Protein AF-A0A367YPI4-F1 (afdb_monomer)

Radius of gyration: 36.43 Å; Cα contacts (8 Å, |Δi|>4): 17; chains: 1; bounding box: 70×70×99 Å

InterPro domains:
  IPR013268 U3 small nucleolar RNA-associated protein 16 [PF08297] (112-202)

Organism: NCBI:txid5486

Solvent-accessible surface area (backbone atoms only — not comparable to full-atom values): 13959 Å² total; per-residue (Å²): 138,87,84,82,80,85,87,77,83,86,82,84,83,82,87,71,94,77,86,78,76,88,83,91,81,82,85,82,89,83,87,82,87,82,90,84,90,85,88,87,83,89,82,90,75,77,79,72,96,47,69,71,62,52,52,52,52,52,51,53,52,52,51,51,51,53,51,52,54,52,51,51,53,50,50,52,52,52,51,54,49,52,53,51,52,51,53,53,49,51,54,50,51,52,52,50,50,52,53,52,50,56,68,72,44,75,80,76,68,70,90,64,75,68,85,55,54,67,54,53,57,52,40,60,74,73,63,63,98,62,80,72,76,75,69,92,66,81,78,73,82,70,71,49,65,70,48,48,55,55,53,50,51,49,52,49,52,52,51,53,58,74,66,51,58,62,48,76,62,83,95,45,76,50,64,65,86,74,84,74,57,88,92,55,82,81,81,80,60,64,69,60,54,48,49,53,47,48,63,79,66,28,84,89,56,84,75,128

Structure (mmCIF, N/CA/C/O backbone):
data_AF-A0A367YPI4-F1
#
_entry.id   AF-A0A367YPI4-F1
#
loop_
_atom_site.group_PDB
_atom_site.id
_atom_site.type_symbol
_atom_site.label_atom_id
_atom_site.label_alt_id
_atom_site.label_comp_id
_atom_site.label_asym_id
_atom_site.label_entity_id
_atom_site.label_seq_id
_atom_site.pdbx_PDB_ins_code
_atom_site.Cartn_x
_atom_site.Cartn_y
_atom_site.Cartn_z
_atom_site.occupancy
_atom_site.B_iso_or_equiv
_atom_site.auth_seq_id
_atom_site.auth_comp_id
_atom_site.auth_asym_id
_atom_site.auth_atom_id
_atom_site.pdbx_PDB_model_num
ATOM 1 N N . MET A 1 1 ? -16.696 -20.434 25.396 1.00 40.47 1 MET A N 1
ATOM 2 C CA . MET A 1 1 ? -15.381 -21.078 25.610 1.00 40.47 1 MET A CA 1
ATOM 3 C C . MET A 1 1 ? -14.306 -20.122 25.122 1.00 40.47 1 MET A C 1
ATOM 5 O O . MET A 1 1 ? -14.366 -19.703 23.974 1.00 40.47 1 MET A O 1
ATOM 9 N N . VAL A 1 2 ? -13.410 -19.696 26.009 1.00 40.94 2 VAL A N 1
ATOM 10 C CA . VAL A 1 2 ? -12.353 -18.711 25.729 1.00 40.94 2 VAL A CA 1
ATOM 11 C C . VAL A 1 2 ? -11.074 -19.478 25.395 1.00 40.94 2 VAL A C 1
ATOM 13 O O . VAL A 1 2 ? -10.605 -20.252 26.222 1.00 40.94 2 VAL A O 1
ATOM 16 N N . VAL A 1 3 ? -10.528 -19.293 24.192 1.00 50.41 3 VAL A N 1
ATOM 17 C CA . VAL A 1 3 ? -9.253 -19.899 23.773 1.00 50.41 3 VAL A CA 1
ATOM 18 C C . VAL A 1 3 ? -8.152 -18.859 23.961 1.00 50.41 3 VAL A C 1
ATOM 20 O O . VAL A 1 3 ? -8.122 -17.843 23.266 1.00 50.41 3 VAL A O 1
ATOM 23 N N . THR A 1 4 ? -7.269 -19.083 24.930 1.00 54.59 4 THR A N 1
ATOM 24 C CA . THR A 1 4 ? -6.097 -18.240 25.173 1.00 54.59 4 THR A CA 1
ATOM 25 C C . THR A 1 4 ? -4.938 -18.638 24.256 1.00 54.59 4 THR A C 1
ATOM 27 O O . THR A 1 4 ? -4.735 -19.793 23.894 1.00 54.59 4 THR A O 1
ATOM 30 N N . ARG A 1 5 ? -4.207 -17.611 23.826 1.00 55.91 5 ARG A N 1
ATOM 31 C CA . ARG A 1 5 ? -3.147 -17.607 22.816 1.00 55.91 5 ARG A CA 1
ATOM 32 C C . ARG A 1 5 ? -1.854 -18.194 23.397 1.00 55.91 5 ARG A C 1
ATOM 34 O O . ARG A 1 5 ? -1.383 -17.722 24.427 1.00 55.91 5 ARG A O 1
ATOM 41 N N . SER A 1 6 ? -1.272 -19.185 22.724 1.00 59.97 6 SER A N 1
ATOM 42 C CA . SER A 1 6 ? 0.020 -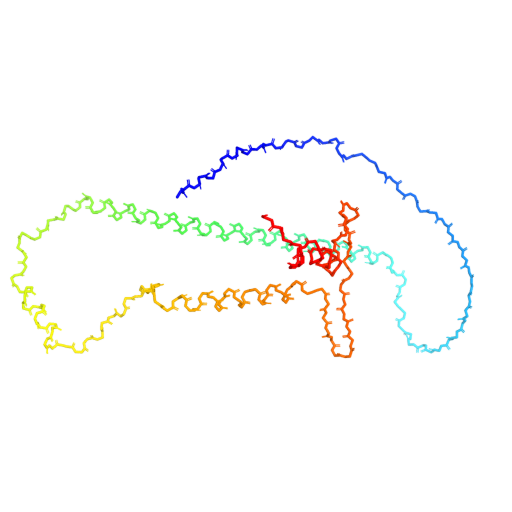19.791 23.071 1.00 59.97 6 SER A CA 1
ATOM 43 C C . SER A 1 6 ? 1.145 -18.748 23.085 1.00 59.97 6 SER A C 1
ATOM 45 O O . SER A 1 6 ? 1.363 -18.057 22.087 1.00 59.97 6 SER A O 1
ATOM 47 N N . GLN A 1 7 ? 1.869 -18.649 24.200 1.00 53.03 7 GLN A N 1
ATOM 48 C CA . GLN A 1 7 ? 3.091 -17.854 24.305 1.00 53.03 7 GLN A CA 1
ATOM 49 C C . GLN A 1 7 ? 4.274 -18.638 23.724 1.00 53.03 7 GLN A C 1
ATOM 51 O O . GLN A 1 7 ? 4.718 -19.619 24.313 1.00 53.03 7 GLN A O 1
ATOM 56 N N . SER A 1 8 ? 4.798 -18.206 22.578 1.00 65.00 8 SER A N 1
ATOM 57 C CA . SER A 1 8 ? 6.090 -18.669 22.061 1.00 65.00 8 SER A CA 1
ATOM 58 C C . SER A 1 8 ? 7.175 -17.653 22.426 1.00 65.00 8 SER A C 1
ATOM 60 O O . SER A 1 8 ? 7.086 -16.491 22.027 1.00 65.00 8 SER A O 1
ATOM 62 N N . GLN A 1 9 ? 8.187 -18.083 23.180 1.00 66.44 9 GLN A N 1
ATOM 63 C CA . GLN A 1 9 ? 9.367 -17.277 23.518 1.00 66.44 9 GLN A CA 1
ATOM 64 C C . GLN A 1 9 ? 10.194 -16.955 22.252 1.00 66.44 9 GLN A C 1
ATOM 66 O O . GLN A 1 9 ? 10.272 -17.793 21.348 1.00 66.44 9 GLN A O 1
ATOM 71 N N . PRO A 1 10 ? 10.826 -15.771 22.153 1.00 64.19 10 PRO A N 1
ATOM 72 C CA . PRO A 1 10 ? 11.635 -15.400 20.993 1.00 64.19 10 PRO A CA 1
ATOM 73 C C . PRO A 1 10 ? 13.006 -16.101 20.993 1.00 64.19 10 PRO A C 1
ATOM 75 O O . PRO A 1 10 ? 13.789 -15.967 21.932 1.00 64.19 10 PRO A O 1
ATOM 78 N N . ILE A 1 11 ? 13.328 -16.800 19.900 1.00 70.56 11 ILE A N 1
ATOM 79 C CA . ILE A 1 11 ? 14.647 -17.411 19.666 1.00 70.56 11 ILE A CA 1
ATOM 80 C C . ILE A 1 11 ? 15.589 -16.353 19.075 1.00 70.56 11 ILE A C 1
ATOM 82 O O . ILE A 1 11 ? 15.302 -15.768 18.029 1.00 70.56 11 ILE A O 1
ATOM 86 N N . ARG A 1 12 ? 16.731 -16.108 19.728 1.00 67.38 12 ARG A N 1
ATOM 87 C CA . ARG A 1 12 ? 17.785 -15.216 19.216 1.00 67.38 12 ARG A CA 1
ATOM 88 C C . ARG A 1 12 ? 18.662 -15.995 18.236 1.00 67.38 12 ARG A C 1
ATOM 90 O O . ARG A 1 12 ? 19.410 -16.872 18.654 1.00 67.38 12 ARG A O 1
ATOM 97 N N . LYS A 1 13 ? 18.580 -15.675 16.943 1.00 72.06 13 LYS A N 1
ATOM 98 C CA . LYS A 1 13 ? 19.533 -16.172 15.939 1.00 72.06 13 LYS A CA 1
ATOM 99 C C . LYS A 1 13 ? 20.856 -15.414 16.076 1.00 72.06 13 LYS A C 1
ATOM 101 O O . LYS A 1 13 ? 20.841 -14.186 16.136 1.00 72.06 13 LYS A O 1
ATOM 106 N N . LYS A 1 14 ? 21.977 -16.135 16.135 1.00 70.31 14 LYS A N 1
ATOM 107 C CA . LYS A 1 14 ? 23.322 -15.575 15.957 1.00 70.31 14 LYS A CA 1
ATOM 108 C C . LYS A 1 14 ? 23.751 -15.876 14.522 1.00 70.31 14 LYS A C 1
ATOM 110 O O . LYS A 1 14 ? 23.640 -17.023 14.107 1.00 70.31 14 LYS A O 1
ATOM 115 N N . PHE A 1 15 ? 24.152 -14.848 13.782 1.00 57.34 15 PHE A N 1
ATOM 116 C CA . PHE A 1 15 ? 24.795 -14.999 12.479 1.00 57.34 15 PHE A CA 1
ATOM 117 C C . PHE A 1 15 ? 26.287 -15.240 12.718 1.00 57.34 15 PHE A C 1
ATOM 119 O O . PHE A 1 15 ? 26.898 -14.510 13.499 1.00 57.34 15 PHE A O 1
ATOM 126 N N . THR A 1 16 ? 26.831 -16.284 12.104 1.00 60.69 16 THR A N 1
ATOM 127 C CA . THR A 1 16 ? 28.271 -16.539 12.003 1.00 60.69 16 THR A CA 1
ATOM 128 C C . THR A 1 16 ? 28.730 -16.130 10.609 1.00 60.69 16 THR A C 1
ATOM 130 O O . THR A 1 16 ? 28.001 -16.329 9.643 1.00 60.69 16 THR A O 1
ATOM 133 N N . ASP A 1 17 ? 29.914 -15.533 10.537 1.00 53.00 17 ASP A N 1
ATOM 134 C CA . ASP A 1 17 ? 30.504 -14.833 9.382 1.00 53.00 17 ASP A CA 1
ATOM 135 C C . ASP A 1 17 ? 31.033 -15.777 8.278 1.00 53.00 17 ASP A C 1
ATOM 137 O O . ASP A 1 17 ? 31.927 -15.425 7.523 1.00 53.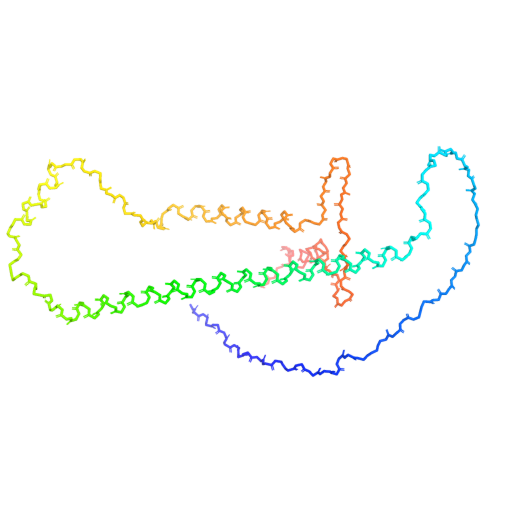00 17 ASP A O 1
ATOM 141 N N . ASP A 1 18 ? 30.502 -17.001 8.212 1.00 49.25 18 ASP A N 1
ATOM 142 C CA . ASP A 1 18 ? 31.004 -18.102 7.370 1.00 49.25 18 ASP A CA 1
ATOM 143 C C . ASP A 1 18 ? 30.152 -18.310 6.097 1.00 49.25 18 ASP A C 1
ATOM 145 O O . ASP A 1 18 ? 30.398 -19.208 5.302 1.00 49.25 18 ASP A O 1
ATOM 149 N N . ASP A 1 19 ? 29.134 -17.464 5.886 1.00 48.75 19 ASP A N 1
ATOM 150 C CA . ASP A 1 19 ? 28.236 -17.499 4.715 1.00 48.75 19 ASP A CA 1
ATOM 151 C C . ASP A 1 19 ? 28.755 -16.640 3.533 1.00 48.75 19 ASP A C 1
ATOM 153 O O . ASP A 1 19 ? 28.011 -16.363 2.588 1.00 48.75 19 ASP A O 1
ATOM 157 N N . PHE A 1 20 ? 30.011 -16.179 3.580 1.00 53.53 20 PHE A N 1
ATOM 158 C CA . PHE A 1 20 ? 30.619 -15.278 2.589 1.00 53.53 20 PHE A CA 1
ATOM 159 C C . PHE A 1 20 ? 31.864 -15.898 1.927 1.00 53.53 20 PHE A C 1
ATOM 161 O O . PHE A 1 20 ? 32.958 -15.354 2.033 1.00 53.53 20 PHE A O 1
ATOM 168 N N . ILE A 1 21 ? 31.718 -17.032 1.229 1.00 40.62 21 ILE A N 1
ATOM 169 C CA . ILE A 1 21 ? 32.778 -17.560 0.349 1.00 40.62 21 ILE A CA 1
ATOM 170 C C . ILE A 1 21 ? 32.204 -18.004 -1.009 1.00 40.62 21 ILE A C 1
ATOM 172 O O . ILE A 1 21 ? 31.323 -18.858 -1.0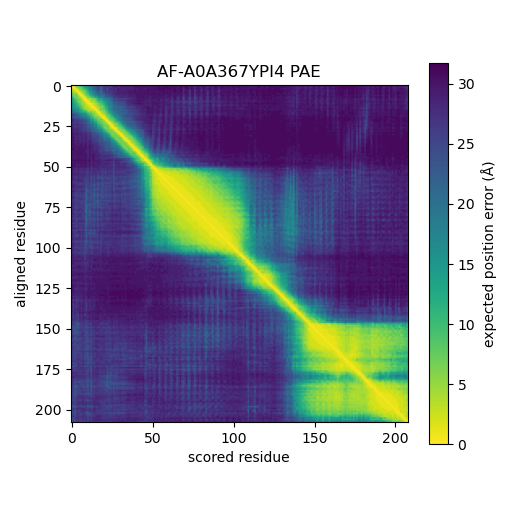66 1.00 40.62 21 ILE A O 1
ATOM 176 N N . ASP A 1 22 ? 32.757 -17.361 -2.045 1.00 43.88 22 ASP A N 1
ATOM 177 C CA . ASP A 1 22 ? 32.903 -17.675 -3.476 1.00 43.88 22 ASP A CA 1
ATOM 178 C C . ASP A 1 22 ? 31.718 -18.091 -4.360 1.00 43.88 22 ASP A C 1
ATOM 180 O O . ASP A 1 22 ? 31.088 -19.125 -4.174 1.00 43.88 22 ASP A O 1
ATOM 184 N N . GLU A 1 23 ? 31.553 -17.344 -5.461 1.00 42.19 23 GLU A N 1
ATOM 185 C CA . GLU A 1 23 ? 31.815 -17.912 -6.795 1.00 42.19 23 GLU A CA 1
ATOM 186 C C . GLU A 1 23 ? 32.006 -16.789 -7.834 1.00 42.19 23 GLU A C 1
ATOM 188 O O . GLU A 1 23 ? 31.080 -16.068 -8.216 1.00 42.19 23 GLU A O 1
ATOM 193 N N . GLU A 1 24 ? 33.258 -16.633 -8.257 1.00 45.16 24 GLU A N 1
ATOM 194 C CA . GLU A 1 24 ? 33.739 -15.826 -9.374 1.00 45.16 24 GLU A CA 1
ATOM 195 C C . GLU A 1 24 ? 33.200 -16.398 -10.701 1.00 45.16 24 GLU A C 1
ATOM 197 O O . GLU A 1 24 ? 33.455 -17.551 -11.047 1.00 45.16 24 GLU A O 1
ATOM 202 N N . ILE A 1 25 ? 32.417 -15.611 -11.446 1.00 39.78 25 ILE A N 1
ATOM 203 C CA . ILE A 1 25 ? 31.847 -16.008 -12.745 1.00 39.78 25 ILE A CA 1
ATOM 204 C C . ILE A 1 25 ? 32.625 -15.306 -13.861 1.00 39.78 25 ILE A C 1
ATOM 206 O O . ILE A 1 25 ? 32.503 -14.098 -14.057 1.00 39.78 25 ILE A O 1
ATOM 210 N N . VAL A 1 26 ? 33.402 -16.095 -14.604 1.00 38.59 26 VAL A N 1
ATOM 211 C CA . VAL A 1 26 ? 34.096 -15.713 -15.844 1.00 38.59 26 VAL A CA 1
ATOM 212 C C . VAL A 1 26 ? 33.084 -15.618 -17.002 1.00 38.59 26 VAL A C 1
ATOM 214 O O . VAL A 1 26 ? 32.338 -16.580 -17.211 1.00 38.59 26 VAL A O 1
ATOM 217 N N . PRO A 1 27 ? 33.040 -14.529 -17.796 1.00 38.41 27 PRO A N 1
ATOM 218 C CA . PRO A 1 27 ? 32.270 -14.493 -19.038 1.00 38.41 27 PRO A CA 1
ATOM 219 C C . PRO A 1 27 ? 33.071 -15.081 -20.209 1.00 38.41 27 PRO A C 1
ATOM 221 O O . PRO A 1 27 ? 34.233 -14.744 -20.420 1.00 38.41 27 PRO A O 1
ATOM 224 N N . ARG A 1 28 ? 32.409 -15.958 -20.967 1.00 39.69 28 ARG A N 1
ATOM 225 C CA . ARG A 1 28 ? 32.866 -16.607 -22.202 1.00 39.69 28 ARG A CA 1
ATOM 226 C C . ARG A 1 28 ? 32.577 -15.701 -23.405 1.00 39.69 28 ARG A C 1
ATOM 228 O O . ARG A 1 28 ? 31.460 -15.205 -23.524 1.00 39.69 28 ARG A O 1
ATOM 235 N N . GLU A 1 29 ? 33.575 -15.517 -24.262 1.00 46.50 29 GLU A N 1
ATOM 236 C CA . GLU A 1 29 ? 33.504 -14.803 -25.543 1.00 46.50 29 GLU A CA 1
ATOM 237 C C . GLU A 1 29 ? 32.709 -15.607 -26.585 1.00 46.50 29 GLU A C 1
ATOM 239 O O . GLU A 1 29 ? 32.981 -16.792 -26.778 1.00 46.50 29 GLU A O 1
ATOM 244 N N . GLU A 1 30 ? 31.775 -14.955 -27.280 1.00 41.31 30 GLU A N 1
ATOM 245 C CA . GLU A 1 30 ? 31.313 -15.345 -28.617 1.00 41.31 30 GLU A CA 1
ATOM 246 C C . GLU A 1 30 ? 31.223 -14.068 -29.465 1.00 41.31 30 GLU A C 1
ATOM 248 O O . GLU A 1 30 ? 30.522 -13.117 -29.116 1.00 41.31 30 GLU A O 1
ATOM 253 N N . ALA A 1 31 ? 32.012 -14.056 -30.537 1.00 40.69 31 ALA A N 1
ATOM 254 C CA . ALA A 1 31 ? 32.011 -13.078 -31.610 1.00 40.69 31 ALA A CA 1
ATOM 255 C C . ALA A 1 31 ? 31.199 -13.641 -32.781 1.00 40.69 31 ALA A C 1
ATOM 257 O O . ALA A 1 31 ? 31.342 -14.823 -33.079 1.00 40.69 31 ALA A O 1
ATOM 258 N N . GLU A 1 32 ? 30.412 -12.795 -33.444 1.00 41.16 32 GLU A N 1
ATOM 259 C CA . GLU A 1 32 ? 30.056 -12.921 -34.862 1.00 41.16 32 GLU A CA 1
ATOM 260 C C . GLU A 1 32 ? 29.656 -11.526 -35.389 1.00 41.16 32 GLU A C 1
ATOM 262 O O . GLU A 1 32 ? 28.717 -10.892 -34.901 1.00 41.16 32 GLU A O 1
ATOM 267 N N . GLU A 1 33 ? 30.473 -11.050 -36.330 1.00 38.97 33 GLU A N 1
ATOM 268 C CA . GLU A 1 33 ? 30.278 -9.961 -37.302 1.00 38.97 33 GLU A CA 1
ATOM 269 C C . GLU A 1 33 ? 29.109 -10.349 -38.259 1.00 38.97 33 GLU A C 1
ATOM 271 O O . GLU A 1 33 ? 28.719 -11.512 -38.296 1.00 38.97 33 GLU A O 1
ATOM 276 N N . GLU A 1 34 ? 28.431 -9.518 -39.058 1.00 39.41 34 GLU A N 1
ATOM 277 C CA . GLU A 1 34 ? 28.812 -8.302 -39.777 1.00 39.41 34 GLU A CA 1
ATOM 278 C C . GLU A 1 34 ? 27.535 -7.638 -40.383 1.00 39.41 34 GLU A C 1
ATOM 280 O O . GLU A 1 34 ? 26.550 -8.317 -40.676 1.00 39.41 34 GLU A O 1
ATOM 285 N N . GLU A 1 35 ? 27.604 -6.313 -40.561 1.00 35.88 35 GLU A N 1
ATOM 286 C CA . GLU A 1 35 ? 27.120 -5.492 -41.696 1.00 35.88 35 GLU A CA 1
ATOM 287 C C . GLU A 1 35 ? 25.631 -5.349 -42.110 1.00 35.88 35 GLU A C 1
ATOM 289 O O . GLU A 1 35 ? 24.979 -6.263 -42.608 1.00 35.88 35 GLU A O 1
ATOM 294 N N . SER A 1 36 ? 25.147 -4.095 -42.066 1.00 33.31 36 SER A N 1
ATOM 295 C CA . SER A 1 36 ? 24.709 -3.363 -43.272 1.00 33.31 36 SER A CA 1
ATOM 296 C C . SER A 1 36 ? 24.633 -1.859 -42.966 1.00 33.31 36 SER A C 1
ATOM 298 O O . SER A 1 36 ? 23.915 -1.433 -42.059 1.00 33.31 36 SER A O 1
ATOM 300 N N . GLU A 1 37 ? 25.408 -1.088 -43.722 1.00 39.25 37 GLU A N 1
ATOM 301 C CA . GLU A 1 37 ? 25.484 0.376 -43.756 1.00 39.25 37 GLU A CA 1
ATOM 302 C C . GLU A 1 37 ? 24.198 1.012 -44.312 1.00 39.25 37 GLU A C 1
ATOM 304 O O . GLU A 1 37 ? 23.530 0.410 -45.149 1.00 39.25 37 GLU A O 1
ATOM 309 N N . GLU A 1 38 ? 23.893 2.241 -43.879 1.00 38.66 38 GLU A N 1
ATOM 310 C CA . GLU A 1 38 ? 23.486 3.355 -44.754 1.00 38.66 38 GLU A CA 1
ATOM 311 C C . GLU A 1 38 ? 23.553 4.672 -43.949 1.00 38.66 38 GLU A C 1
ATOM 313 O O . GLU A 1 38 ? 22.909 4.840 -42.910 1.00 38.66 38 GLU A O 1
ATOM 318 N N . GLU A 1 39 ? 24.429 5.565 -44.413 1.00 42.66 39 GLU A N 1
ATOM 319 C CA . GLU A 1 39 ? 24.731 6.901 -43.896 1.00 42.66 39 GLU A CA 1
ATOM 320 C C . GLU A 1 39 ? 23.622 7.906 -44.251 1.00 42.66 39 GLU A C 1
ATOM 322 O O . GLU A 1 39 ? 23.124 7.872 -45.370 1.00 42.66 39 GLU A O 1
ATOM 327 N N . GLU A 1 40 ? 23.315 8.867 -43.366 1.00 40.69 40 GLU A N 1
ATOM 328 C CA . GLU A 1 40 ? 22.834 10.199 -43.777 1.00 40.69 40 GLU A CA 1
ATOM 329 C C . GLU A 1 40 ? 23.044 11.259 -42.663 1.00 40.69 40 GLU A C 1
ATOM 331 O O . GLU A 1 40 ? 22.371 11.277 -41.634 1.00 40.69 40 GLU A O 1
ATOM 336 N N . GLU A 1 41 ? 24.024 12.135 -42.924 1.00 40.03 41 GLU A N 1
ATOM 337 C CA . GLU A 1 41 ? 24.012 13.597 -42.713 1.00 40.03 41 GLU A CA 1
ATOM 338 C C . GLU A 1 41 ? 24.131 14.208 -41.288 1.00 40.03 41 GLU A C 1
ATOM 340 O O . GLU A 1 41 ? 23.177 14.676 -40.675 1.00 40.03 41 GLU A O 1
ATOM 345 N N . SER A 1 42 ? 25.385 14.286 -40.821 1.00 45.94 42 SER A N 1
ATOM 346 C CA . SER A 1 42 ? 26.092 15.503 -40.358 1.00 45.94 42 SER A CA 1
ATOM 347 C C . SER A 1 42 ? 25.302 16.624 -39.641 1.00 45.94 42 SER A C 1
ATOM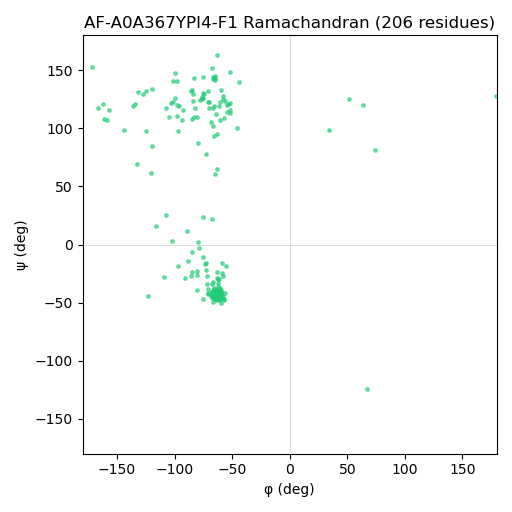 349 O O . SER A 1 42 ? 24.857 17.579 -40.278 1.00 45.94 42 SER A O 1
ATOM 351 N N . ASP A 1 43 ? 25.353 16.623 -38.304 1.00 49.97 43 ASP A N 1
ATOM 352 C CA . ASP A 1 43 ? 25.444 17.848 -37.488 1.00 49.97 43 ASP A CA 1
ATOM 353 C C . ASP A 1 43 ? 26.689 17.708 -36.587 1.00 49.97 43 ASP A C 1
ATOM 355 O O . ASP A 1 43 ? 26.702 16.964 -35.603 1.00 49.97 43 ASP A O 1
ATOM 359 N N . ASP A 1 44 ? 27.785 18.313 -37.047 1.00 60.16 44 ASP A N 1
ATOM 360 C CA . ASP A 1 44 ? 29.140 18.229 -36.499 1.00 60.16 44 ASP A CA 1
ATOM 361 C C . ASP A 1 44 ? 29.292 19.158 -35.284 1.00 60.16 44 ASP A C 1
ATOM 363 O O . ASP A 1 44 ? 29.685 20.318 -35.400 1.00 60.16 44 ASP A O 1
ATOM 367 N N . ASP A 1 45 ? 28.952 18.627 -34.111 1.00 52.97 45 ASP A N 1
ATOM 368 C CA . ASP A 1 45 ? 29.577 19.006 -32.839 1.00 52.97 45 ASP A CA 1
ATOM 369 C C . ASP A 1 45 ? 29.924 17.709 -32.096 1.00 52.97 45 ASP A C 1
ATOM 371 O O . ASP A 1 45 ? 29.264 17.280 -31.143 1.00 52.97 45 ASP A O 1
ATOM 375 N N . ALA A 1 46 ? 30.910 16.992 -32.642 1.00 65.12 46 ALA A N 1
ATOM 376 C CA . ALA A 1 46 ? 31.393 15.745 -32.075 1.00 65.12 46 ALA A CA 1
ATOM 377 C C . ALA A 1 46 ? 31.940 15.995 -30.654 1.00 65.12 46 ALA A C 1
ATOM 379 O O . ALA A 1 46 ? 32.865 16.795 -30.484 1.00 65.12 46 ALA A O 1
ATOM 380 N N . PRO A 1 47 ? 31.425 15.312 -29.612 1.00 60.69 47 PRO A N 1
ATOM 381 C CA . PRO A 1 47 ? 32.025 15.388 -28.292 1.00 60.69 47 PRO A CA 1
ATOM 382 C C . PRO A 1 47 ? 33.454 14.849 -28.376 1.00 60.69 47 PRO A C 1
ATOM 384 O O . PRO A 1 47 ? 33.666 13.688 -28.725 1.00 60.69 47 PRO A O 1
ATOM 387 N N . GLU A 1 48 ? 34.422 15.706 -28.051 1.00 56.09 48 GLU A N 1
ATOM 388 C CA . GLU A 1 48 ? 35.839 15.357 -27.948 1.00 56.09 48 GLU A CA 1
ATOM 389 C C . GLU A 1 48 ? 36.029 14.029 -27.192 1.00 56.09 48 GLU A C 1
ATOM 391 O O . GLU A 1 48 ? 35.354 13.769 -26.188 1.00 56.09 48 GLU A O 1
ATOM 396 N N . GLU A 1 49 ? 36.962 13.201 -27.671 1.00 54.03 49 GLU A N 1
ATOM 397 C CA . GLU A 1 49 ? 37.310 11.867 -27.168 1.00 54.03 49 GLU A CA 1
ATOM 398 C C . GLU A 1 49 ? 37.866 11.852 -25.721 1.00 54.03 49 GLU A C 1
ATOM 400 O O . GLU A 1 49 ? 38.993 11.450 -25.448 1.00 54.03 49 GLU A O 1
ATOM 405 N N . GLU A 1 50 ? 37.040 12.232 -24.747 1.00 56.03 50 GLU A N 1
ATOM 406 C CA . GLU A 1 50 ? 37.265 12.093 -23.299 1.00 56.03 50 GLU A CA 1
ATOM 407 C C . GLU A 1 50 ? 36.223 11.144 -22.651 1.00 56.03 50 GLU A C 1
ATOM 409 O O . GLU A 1 50 ? 36.041 11.096 -21.431 1.00 56.03 50 GLU A O 1
ATOM 414 N N . SER A 1 51 ? 35.519 10.366 -23.483 1.00 61.69 51 SER A N 1
ATOM 415 C CA . SER A 1 51 ? 34.231 9.717 -23.181 1.00 61.69 51 SER A CA 1
ATOM 416 C C . SER A 1 51 ? 34.258 8.695 -22.029 1.00 61.69 51 SER A C 1
ATOM 418 O O . SER A 1 51 ? 33.304 8.601 -21.257 1.00 61.69 51 SER A O 1
ATOM 420 N N . THR A 1 52 ? 35.361 7.967 -21.817 1.00 66.75 52 THR A N 1
ATOM 421 C CA . THR A 1 52 ? 35.434 6.978 -20.718 1.00 66.75 52 THR A CA 1
ATOM 422 C C . THR A 1 52 ? 35.978 7.547 -19.407 1.00 66.75 52 THR A C 1
ATOM 424 O O . THR A 1 52 ? 35.602 7.071 -18.332 1.00 66.75 52 THR A O 1
ATOM 427 N N . SER A 1 53 ? 36.835 8.568 -19.470 1.00 73.19 53 SER A N 1
ATOM 428 C CA . SER A 1 53 ? 37.406 9.230 -18.292 1.00 73.19 53 SER A CA 1
ATOM 429 C C . SER A 1 53 ? 36.375 10.145 -17.633 1.00 73.19 53 SER A C 1
ATOM 431 O O . SER A 1 53 ? 36.118 9.995 -16.438 1.00 73.19 53 SER A O 1
ATOM 433 N N . ARG A 1 54 ? 35.676 10.977 -18.424 1.00 79.88 54 ARG A N 1
ATOM 434 C CA . ARG A 1 54 ? 34.570 11.825 -17.940 1.00 79.88 54 ARG A CA 1
ATOM 435 C C . ARG A 1 54 ? 33.437 11.001 -17.331 1.00 79.88 54 ARG A C 1
ATOM 437 O O . ARG A 1 54 ? 32.954 11.333 -16.258 1.00 79.88 54 ARG A O 1
ATOM 444 N N . ALA A 1 55 ? 33.077 9.861 -17.928 1.00 79.81 55 ALA A N 1
ATOM 445 C CA . ALA A 1 55 ? 32.040 8.985 -17.375 1.00 79.81 55 ALA A CA 1
ATOM 446 C C . ALA A 1 55 ? 32.400 8.414 -15.986 1.00 79.81 55 ALA A C 1
ATOM 448 O O . ALA A 1 55 ? 31.526 8.259 -15.129 1.00 79.81 55 ALA A O 1
ATOM 449 N N . LYS A 1 56 ? 33.683 8.107 -15.741 1.00 83.75 56 LYS A N 1
ATOM 450 C CA . LYS A 1 56 ? 34.166 7.670 -14.419 1.00 83.75 56 LYS A CA 1
ATOM 451 C C . LYS A 1 56 ? 34.152 8.820 -13.416 1.00 83.75 56 LYS A C 1
ATOM 453 O O . LYS A 1 56 ? 33.743 8.616 -12.275 1.00 83.75 56 LYS A O 1
ATOM 458 N N . GLU A 1 57 ? 34.561 10.012 -13.834 1.00 86.62 57 GLU A N 1
ATOM 459 C CA . GLU A 1 57 ? 34.516 11.213 -12.997 1.00 86.62 57 GLU A CA 1
ATOM 460 C C . GLU A 1 57 ? 33.077 11.593 -12.630 1.00 86.62 57 GLU A C 1
ATOM 462 O O . GLU A 1 57 ? 32.784 11.790 -11.452 1.00 86.62 57 GLU A O 1
ATOM 467 N N . ASP A 1 58 ? 32.148 11.561 -13.585 1.00 88.00 58 ASP A N 1
ATOM 468 C CA . ASP A 1 58 ? 30.723 11.803 -13.354 1.00 88.00 58 ASP A CA 1
ATOM 469 C C . ASP A 1 58 ? 30.111 10.771 -12.400 1.00 88.00 58 ASP A C 1
ATOM 471 O O . ASP A 1 58 ? 29.321 11.115 -11.513 1.00 88.00 58 ASP A O 1
ATOM 475 N N . ALA A 1 59 ? 30.494 9.497 -12.531 1.00 86.94 59 ALA A N 1
ATOM 476 C CA . ALA A 1 59 ? 30.061 8.449 -11.612 1.00 86.94 59 ALA A CA 1
ATOM 477 C C . ALA A 1 59 ? 30.561 8.704 -10.179 1.00 86.94 59 ALA A C 1
ATOM 479 O O . ALA A 1 59 ? 29.779 8.583 -9.231 1.00 86.94 59 ALA A O 1
ATOM 480 N N . LEU A 1 60 ? 31.823 9.117 -10.017 1.00 89.75 60 LEU A N 1
ATOM 481 C CA . LEU A 1 60 ? 32.409 9.457 -8.716 1.00 89.75 60 LEU A CA 1
ATOM 482 C C . LEU A 1 60 ? 31.779 10.716 -8.108 1.00 89.75 60 LEU A C 1
ATOM 484 O O . LEU A 1 60 ? 31.481 10.741 -6.912 1.00 89.75 60 LEU A O 1
ATOM 488 N N . VAL A 1 61 ? 31.523 11.747 -8.916 1.00 94.19 61 VAL A N 1
ATOM 489 C CA . VAL A 1 61 ? 30.831 12.969 -8.481 1.00 94.19 61 VAL A CA 1
ATOM 490 C C . VAL A 1 61 ? 29.422 12.634 -8.004 1.00 94.19 61 VAL A C 1
ATOM 492 O O . VAL A 1 61 ? 29.016 13.068 -6.926 1.00 94.19 61 VAL A O 1
ATOM 495 N N . LYS A 1 62 ? 28.690 11.804 -8.751 1.00 93.88 62 LYS A N 1
ATOM 496 C CA . LYS A 1 62 ? 27.338 11.371 -8.387 1.00 93.88 62 LYS A CA 1
ATOM 497 C C . LYS A 1 62 ? 27.317 10.519 -7.120 1.00 93.88 62 LYS A C 1
ATOM 499 O O . LYS A 1 62 ? 26.409 10.656 -6.299 1.00 93.88 62 LYS A O 1
ATOM 504 N N . GLU A 1 63 ? 28.306 9.649 -6.934 1.00 94.62 63 GLU A N 1
ATOM 505 C CA . GLU A 1 63 ? 28.442 8.874 -5.701 1.00 94.62 63 GLU A CA 1
ATOM 506 C C . GLU A 1 63 ? 28.722 9.781 -4.499 1.00 94.62 63 GLU A C 1
ATOM 508 O O . GLU A 1 63 ? 28.071 9.641 -3.460 1.00 94.62 63 GLU A O 1
ATOM 513 N N . LYS A 1 64 ? 29.619 10.757 -4.657 1.00 96.00 64 LYS A N 1
ATOM 514 C CA . LYS A 1 64 ? 29.935 11.735 -3.616 1.00 96.00 64 LYS A CA 1
ATOM 515 C C . LYS A 1 64 ? 28.723 12.593 -3.248 1.00 96.00 64 LYS A C 1
ATOM 517 O O . LYS A 1 64 ? 28.422 12.728 -2.066 1.00 96.00 64 LYS A O 1
ATOM 522 N N . GLN A 1 65 ? 27.977 13.087 -4.237 1.00 95.56 65 GLN A N 1
ATOM 523 C CA . GLN A 1 65 ? 26.728 13.823 -4.013 1.00 95.56 65 GLN A CA 1
ATOM 524 C C . GLN A 1 65 ? 25.715 12.984 -3.226 1.00 95.56 65 GLN A C 1
ATOM 526 O O . GLN A 1 65 ? 25.144 13.459 -2.249 1.00 95.56 65 GLN A O 1
ATOM 531 N N . ARG A 1 66 ? 25.549 11.702 -3.578 1.00 94.12 66 ARG A N 1
ATOM 532 C CA . ARG A 1 66 ? 24.650 10.797 -2.847 1.00 94.12 66 ARG A CA 1
ATOM 533 C C . ARG A 1 66 ? 25.071 10.622 -1.384 1.00 94.12 66 ARG A C 1
ATOM 535 O O . ARG A 1 66 ? 24.214 10.579 -0.504 1.00 94.12 66 ARG A O 1
ATOM 542 N N . GLN A 1 67 ? 26.374 10.501 -1.121 1.00 95.12 67 GLN A N 1
ATOM 543 C CA . GLN A 1 67 ? 26.901 10.384 0.243 1.00 95.12 67 GLN A CA 1
ATOM 544 C C . GLN A 1 67 ? 26.693 11.674 1.051 1.00 95.12 67 GLN A C 1
ATOM 546 O O . GLN A 1 67 ? 26.331 11.607 2.226 1.00 95.12 67 GLN A O 1
ATOM 551 N N . GLU A 1 68 ? 26.883 12.840 0.432 1.00 96.62 68 GLU A N 1
ATOM 552 C CA . GLU A 1 68 ? 26.645 14.143 1.062 1.00 96.62 68 GLU A CA 1
ATOM 553 C C . GLU A 1 68 ? 25.160 14.340 1.405 1.00 96.62 68 GLU A C 1
ATOM 555 O O . GLU A 1 68 ? 24.833 14.688 2.543 1.00 96.62 68 GLU A O 1
ATOM 560 N N . GLU A 1 69 ? 24.251 14.011 0.483 1.00 95.19 69 GLU A N 1
ATOM 561 C CA . GLU A 1 69 ? 22.804 14.054 0.721 1.00 95.19 69 GLU A CA 1
ATOM 562 C C . GLU A 1 69 ? 22.375 13.132 1.874 1.00 95.19 69 GLU A C 1
ATOM 564 O O . GLU A 1 69 ? 21.577 13.519 2.734 1.00 95.19 69 GLU A O 1
ATOM 569 N N . GLU A 1 70 ? 22.914 11.911 1.927 1.00 95.81 70 GLU A N 1
ATOM 570 C CA . GLU A 1 70 ? 22.623 10.964 3.004 1.00 95.81 70 GLU A CA 1
ATOM 571 C C . GLU A 1 70 ? 23.139 11.475 4.359 1.00 95.81 70 GLU A C 1
ATOM 573 O O . GLU A 1 70 ? 22.414 11.426 5.363 1.00 95.81 70 GLU A O 1
ATOM 578 N N . ALA A 1 71 ? 24.354 12.030 4.388 1.00 96.31 71 ALA A N 1
ATOM 579 C CA . ALA A 1 71 ? 24.940 12.619 5.586 1.00 96.31 71 ALA A CA 1
ATOM 580 C C . ALA A 1 71 ? 24.120 13.816 6.094 1.00 96.31 71 ALA A C 1
ATOM 582 O O . ALA A 1 71 ? 23.878 13.939 7.301 1.00 96.31 71 ALA A O 1
ATOM 583 N N . ASP A 1 72 ? 23.639 14.675 5.198 1.00 96.00 72 ASP A N 1
ATOM 584 C CA . ASP A 1 72 ? 22.828 15.834 5.563 1.00 96.00 72 ASP A CA 1
ATOM 585 C C . ASP A 1 72 ? 21.430 15.440 6.047 1.00 96.00 72 ASP A C 1
ATOM 587 O O . ASP A 1 72 ? 20.947 15.980 7.051 1.00 96.00 72 ASP A O 1
ATOM 591 N N . LEU A 1 73 ? 20.801 14.431 5.439 1.00 95.44 73 LEU A N 1
ATOM 592 C CA . LEU A 1 73 ? 19.556 13.857 5.956 1.00 95.44 73 LEU A CA 1
ATOM 593 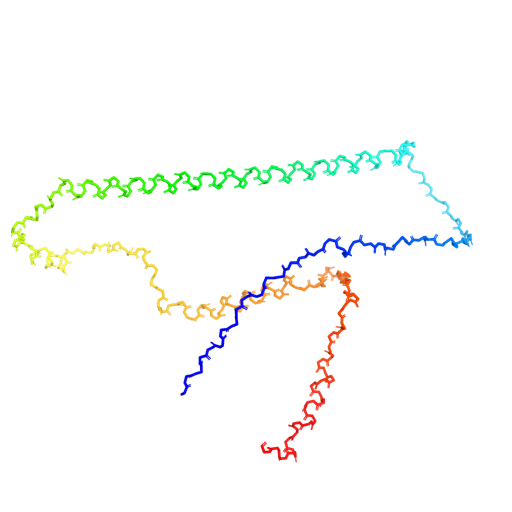C C . LEU A 1 73 ? 19.744 13.259 7.357 1.00 95.44 73 LEU A C 1
ATOM 595 O O . LEU A 1 73 ? 18.888 13.435 8.237 1.00 95.44 73 LEU A O 1
ATOM 599 N N . GLU A 1 74 ? 20.866 12.581 7.606 1.00 96.62 74 GLU A N 1
ATOM 600 C CA . GLU A 1 74 ? 21.174 12.028 8.922 1.00 96.62 74 GLU A CA 1
ATOM 601 C C . GLU A 1 74 ? 21.399 13.136 9.967 1.00 96.62 74 GLU A C 1
ATOM 603 O O . GLU A 1 74 ? 20.877 13.049 11.089 1.00 96.62 74 GLU A O 1
ATOM 608 N N . ARG A 1 75 ? 22.111 14.212 9.600 1.00 96.69 75 ARG A N 1
ATOM 609 C CA . ARG A 1 75 ? 22.309 15.403 10.445 1.00 96.69 75 ARG A CA 1
ATOM 610 C C . ARG A 1 75 ? 20.980 16.058 10.807 1.00 96.69 75 ARG A C 1
ATOM 612 O O . ARG A 1 75 ? 20.706 16.233 11.997 1.00 96.69 75 ARG A O 1
ATOM 619 N N . GLN A 1 76 ? 20.112 16.314 9.827 1.00 96.00 76 GLN A N 1
ATOM 620 C CA . GLN A 1 76 ? 18.780 16.884 10.061 1.00 96.00 76 GLN A CA 1
ATOM 621 C C . GLN A 1 76 ? 17.929 15.989 10.974 1.00 96.00 76 GLN A C 1
ATOM 623 O O . GLN A 1 76 ? 17.221 16.471 11.864 1.00 96.00 76 GLN A O 1
ATOM 628 N N . ARG A 1 77 ? 18.007 14.662 10.811 1.00 95.00 77 ARG A N 1
ATOM 629 C CA . ARG A 1 77 ? 17.304 13.710 11.684 1.00 95.00 77 ARG A CA 1
ATOM 630 C C . ARG A 1 77 ? 17.825 13.763 13.123 1.00 95.00 77 ARG A C 1
ATOM 632 O O . ARG A 1 77 ? 17.019 13.759 14.059 1.00 95.00 77 ARG A O 1
ATOM 639 N N . LYS A 1 78 ? 19.148 13.810 13.312 1.00 96.88 78 LYS A N 1
ATOM 640 C CA . LYS A 1 78 ? 19.790 13.942 14.633 1.00 96.88 78 LYS A CA 1
ATOM 641 C C . LYS A 1 78 ? 19.403 15.261 15.302 1.00 96.88 78 LYS A C 1
ATOM 643 O O . LYS A 1 78 ? 19.062 15.257 16.485 1.00 96.88 78 LYS A O 1
ATOM 648 N N . GLU A 1 79 ? 19.389 16.362 14.559 1.00 96.12 79 GLU A N 1
ATOM 649 C CA . GLU A 1 79 ? 18.995 17.678 15.063 1.00 96.12 79 GLU A CA 1
ATOM 650 C C . GLU A 1 79 ? 17.521 17.717 15.484 1.00 96.12 79 GLU A C 1
ATOM 652 O O . GLU A 1 79 ? 17.217 18.100 16.616 1.00 96.12 79 GLU A O 1
ATOM 657 N N . ARG A 1 80 ? 16.604 17.203 14.649 1.00 96.44 80 ARG A N 1
ATOM 658 C CA . ARG A 1 80 ? 15.179 17.074 15.010 1.00 96.44 80 ARG A CA 1
ATOM 659 C C . ARG A 1 80 ? 14.982 16.264 16.288 1.00 96.44 80 ARG A C 1
ATOM 661 O O . ARG A 1 80 ? 14.172 16.639 17.135 1.00 96.44 80 ARG A O 1
ATOM 668 N N . ARG A 1 81 ? 15.732 15.169 16.454 1.00 95.12 81 ARG A N 1
ATOM 669 C CA . ARG A 1 81 ? 15.690 14.362 17.681 1.00 95.12 81 ARG A CA 1
ATOM 670 C C . ARG A 1 81 ? 16.157 15.167 18.895 1.00 95.12 81 ARG A C 1
ATOM 672 O O . ARG A 1 81 ? 15.454 15.186 19.900 1.00 95.12 81 ARG A O 1
ATOM 679 N N . ARG A 1 82 ? 17.288 15.874 18.792 1.00 97.06 82 ARG A N 1
ATOM 680 C CA . ARG A 1 82 ? 17.806 16.731 19.873 1.00 97.06 82 ARG A CA 1
ATOM 681 C C . ARG A 1 82 ? 16.812 17.831 20.258 1.00 97.06 82 ARG A C 1
ATOM 683 O O . ARG A 1 82 ? 16.591 18.047 21.446 1.00 97.06 82 ARG A O 1
ATOM 690 N N . ALA A 1 83 ? 16.174 18.478 19.281 1.00 96.69 83 ALA A N 1
ATOM 691 C CA . ALA A 1 83 ? 15.167 19.511 19.526 1.00 96.69 83 ALA A CA 1
ATOM 692 C C . ALA A 1 83 ? 13.931 18.960 20.261 1.00 96.69 83 ALA A C 1
ATOM 694 O O . ALA A 1 83 ? 13.438 19.575 21.210 1.00 96.69 83 ALA A O 1
ATOM 695 N N . LEU A 1 84 ? 13.453 17.772 19.870 1.00 95.56 84 LEU A N 1
ATOM 696 C CA . LEU A 1 84 ? 12.353 17.090 20.559 1.00 95.56 84 LEU A CA 1
ATOM 697 C C . LEU A 1 84 ? 12.728 16.696 21.991 1.00 95.56 84 LEU A C 1
ATOM 699 O O . LEU A 1 84 ? 11.942 16.930 22.909 1.00 95.56 84 LEU A O 1
ATOM 703 N N . ASP A 1 85 ? 13.924 16.145 22.194 1.00 96.44 85 ASP A N 1
ATOM 704 C CA . ASP A 1 85 ? 14.409 15.751 23.518 1.00 96.44 85 ASP A CA 1
ATOM 705 C C . ASP A 1 85 ? 14.545 16.970 24.445 1.00 96.44 85 ASP A C 1
ATOM 707 O O . ASP A 1 85 ? 14.128 16.918 25.605 1.00 96.44 85 ASP A O 1
ATOM 711 N N . LEU A 1 86 ? 15.033 18.100 23.925 1.00 96.88 86 LEU A N 1
ATOM 712 C CA . LEU A 1 86 ? 15.143 19.358 24.663 1.00 96.88 86 LEU A CA 1
ATOM 713 C C . LEU A 1 86 ? 13.766 19.911 25.057 1.00 96.88 86 LEU A C 1
ATOM 715 O O . LEU A 1 86 ? 13.554 20.254 26.222 1.00 96.88 86 LEU A O 1
ATOM 719 N N . ARG A 1 87 ? 12.797 19.908 24.134 1.00 96.62 87 ARG A N 1
ATOM 720 C CA . ARG A 1 87 ? 11.406 20.295 24.423 1.00 96.62 87 ARG A CA 1
ATOM 721 C C . ARG A 1 87 ? 10.773 19.388 25.480 1.00 96.62 87 ARG A C 1
ATOM 723 O O . ARG A 1 87 ? 10.114 19.868 26.401 1.00 96.62 87 ARG A O 1
ATOM 730 N N . ASN A 1 88 ? 10.978 18.078 25.372 1.00 96.12 88 ASN A N 1
ATOM 731 C CA . ASN A 1 88 ? 10.458 17.113 26.339 1.00 96.12 88 ASN A CA 1
ATOM 732 C C . ASN A 1 88 ? 11.072 17.327 27.727 1.00 96.12 88 ASN A C 1
ATOM 734 O O . ASN A 1 88 ? 10.354 17.286 28.729 1.00 96.12 88 ASN A O 1
ATOM 738 N N . LYS A 1 89 ? 12.377 17.610 27.794 1.00 97.25 89 LYS A N 1
ATOM 739 C CA . LYS A 1 89 ? 13.073 17.938 29.041 1.00 97.25 89 LYS A CA 1
ATOM 740 C C . LYS A 1 89 ? 12.497 19.202 29.686 1.00 97.25 89 LYS A C 1
ATOM 742 O O . LYS A 1 89 ? 12.148 19.158 30.864 1.00 97.25 89 LYS A O 1
ATOM 747 N N . GLN A 1 90 ? 12.299 20.272 28.913 1.00 96.25 90 GLN A N 1
ATOM 748 C CA . GLN A 1 90 ? 11.672 21.510 29.398 1.00 96.25 90 GLN A CA 1
ATOM 749 C C . GLN A 1 90 ? 10.271 21.252 29.972 1.00 96.25 90 GLN A C 1
ATOM 751 O O . GLN A 1 90 ? 9.985 21.641 31.103 1.00 96.25 90 GLN A O 1
ATOM 756 N N . GLN A 1 91 ? 9.420 20.502 29.263 1.00 93.75 91 GLN A N 1
ATOM 757 C CA . GLN A 1 91 ? 8.082 20.154 29.761 1.00 93.75 91 GLN A CA 1
ATOM 758 C C . GLN A 1 91 ? 8.121 19.342 31.061 1.00 93.75 91 GLN A C 1
ATOM 760 O O . GLN A 1 91 ? 7.271 19.514 31.938 1.00 93.75 91 GLN A O 1
ATOM 765 N N . GLN A 1 92 ? 9.080 18.424 31.198 1.00 94.00 92 GLN A N 1
ATOM 766 C CA . GLN A 1 92 ? 9.245 17.658 32.431 1.00 94.00 92 GLN A CA 1
ATOM 767 C C . GLN A 1 92 ? 9.694 18.547 33.591 1.00 94.00 92 GLN A C 1
ATOM 769 O O . GLN A 1 92 ? 9.173 18.400 34.698 1.00 94.00 92 GLN A O 1
ATOM 774 N N . GLU A 1 93 ? 10.621 19.473 33.356 1.00 94.56 93 GLU A N 1
ATOM 775 C CA . GLU A 1 93 ? 11.070 20.440 34.359 1.00 94.56 93 GLU A CA 1
ATOM 776 C C . GLU A 1 93 ? 9.940 21.379 34.787 1.00 94.56 93 GLU A C 1
ATOM 778 O O . GLU A 1 93 ? 9.737 21.569 35.984 1.00 94.56 93 GLU A O 1
ATOM 783 N N . GLU A 1 94 ? 9.131 21.886 33.856 1.00 91.75 94 GLU A N 1
ATOM 784 C CA . GLU A 1 94 ? 7.940 22.684 34.172 1.00 91.75 94 GLU A CA 1
ATOM 785 C C . GLU A 1 94 ? 6.923 21.898 35.002 1.00 91.75 94 GLU A C 1
ATOM 787 O O . GLU A 1 94 ? 6.421 22.398 36.010 1.00 91.75 94 GLU A O 1
ATOM 792 N N . LYS A 1 95 ? 6.642 20.640 34.635 1.00 91.12 95 LYS A N 1
ATOM 793 C CA . LYS A 1 95 ? 5.760 19.764 35.422 1.00 91.12 95 LYS A CA 1
ATOM 794 C C . LYS A 1 95 ? 6.312 19.528 36.826 1.00 91.12 95 LYS A C 1
ATOM 796 O O . LYS A 1 95 ? 5.544 19.541 37.787 1.00 91.12 95 LYS A O 1
ATOM 801 N N . LYS A 1 96 ? 7.626 19.323 36.967 1.00 91.38 96 LYS A N 1
ATOM 802 C CA . LYS A 1 96 ? 8.284 19.178 38.275 1.00 91.38 96 LYS A CA 1
ATOM 803 C C . LYS A 1 96 ? 8.176 20.468 39.091 1.00 91.38 96 LYS A C 1
ATOM 805 O O . LYS A 1 96 ? 7.751 20.397 40.240 1.00 91.38 96 LYS A O 1
ATOM 810 N N . LYS A 1 97 ? 8.460 21.633 38.498 1.00 88.38 97 LYS A N 1
ATOM 811 C CA . LYS A 1 97 ? 8.326 22.951 39.145 1.00 88.38 97 LYS A CA 1
ATOM 812 C C . LYS A 1 97 ? 6.891 23.211 39.612 1.00 88.38 97 LYS A C 1
ATOM 814 O O . LYS A 1 97 ? 6.695 23.563 40.769 1.00 88.38 97 LYS A O 1
ATOM 819 N N . LYS A 1 98 ? 5.883 22.942 38.771 1.00 85.25 98 LYS A N 1
ATOM 820 C CA . LYS A 1 98 ? 4.460 23.060 39.145 1.00 85.25 98 LYS A CA 1
ATOM 821 C C . LYS A 1 98 ? 4.096 22.154 40.320 1.00 85.25 98 LYS A C 1
ATOM 823 O O . LYS A 1 98 ? 3.474 22.618 41.265 1.00 85.25 98 LYS A O 1
ATOM 828 N N . LYS A 1 99 ? 4.529 20.887 40.306 1.00 81.94 99 LYS A N 1
ATOM 829 C CA . LYS A 1 99 ? 4.300 19.953 41.424 1.00 81.94 99 LYS A CA 1
ATOM 830 C C . LYS A 1 99 ? 4.978 20.403 42.718 1.00 81.94 99 LYS A C 1
ATOM 832 O O . LYS A 1 99 ? 4.410 20.220 43.785 1.00 81.94 99 LYS A O 1
ATOM 837 N N . ILE A 1 100 ? 6.184 20.965 42.637 1.00 81.69 100 ILE A N 1
ATOM 838 C CA . ILE A 1 100 ? 6.895 21.494 43.808 1.00 81.69 100 ILE A CA 1
ATOM 839 C C . ILE A 1 100 ? 6.170 22.729 44.353 1.00 81.69 100 ILE A C 1
ATOM 841 O O . ILE A 1 100 ? 5.967 22.812 45.559 1.00 81.69 100 ILE A O 1
ATOM 845 N N . ASN A 1 101 ? 5.721 23.642 43.489 1.00 72.88 101 ASN A N 1
ATOM 846 C CA . ASN A 1 101 ? 4.964 24.822 43.911 1.00 72.88 101 ASN A CA 1
ATOM 847 C C . ASN A 1 101 ? 3.603 24.454 44.525 1.00 72.88 101 ASN A C 1
ATOM 849 O O . ASN A 1 101 ? 3.269 24.998 45.570 1.00 72.88 101 ASN A O 1
ATOM 853 N N . LEU A 1 102 ? 2.879 23.475 43.967 1.00 68.88 102 LEU A N 1
ATOM 854 C CA . LEU A 1 102 ? 1.639 22.946 44.563 1.00 68.88 102 LEU A CA 1
ATOM 855 C C . LEU A 1 102 ? 1.854 22.276 45.927 1.00 68.88 102 LEU A C 1
ATOM 857 O O . LEU A 1 102 ? 0.937 22.226 46.728 1.00 68.88 102 LEU A O 1
ATOM 861 N N . LYS A 1 103 ? 3.040 21.714 46.187 1.00 67.69 103 LYS A N 1
ATOM 862 C CA . LYS A 1 103 ? 3.366 21.142 47.503 1.00 67.69 103 LYS A CA 1
ATOM 863 C C . LYS A 1 103 ? 3.782 22.199 48.525 1.00 67.69 103 LYS A C 1
ATOM 865 O O . LYS A 1 103 ? 3.677 21.946 49.716 1.00 67.69 103 LYS A O 1
ATOM 870 N N . LYS A 1 104 ? 4.318 23.335 48.065 1.00 67.12 104 LYS A N 1
ATOM 871 C CA . LYS A 1 104 ? 4.772 24.442 48.921 1.00 67.12 104 LYS A CA 1
ATOM 872 C C . LYS A 1 104 ? 3.651 25.410 49.285 1.00 67.12 104 LYS A C 1
ATOM 874 O O . LYS A 1 104 ? 3.743 26.047 50.323 1.00 67.12 104 LYS A O 1
ATOM 879 N N . GLN A 1 105 ? 2.633 25.520 48.440 1.00 59.31 105 GLN A N 1
ATOM 880 C CA . GLN A 1 105 ? 1.393 26.216 48.754 1.00 59.31 105 GLN A CA 1
ATOM 881 C C . GLN A 1 105 ? 0.390 25.151 49.204 1.00 59.31 105 GLN A C 1
ATOM 883 O O . GLN A 1 105 ? -0.167 24.479 48.331 1.00 59.31 105 GLN A O 1
ATOM 888 N N . PRO A 1 106 ? 0.186 24.908 50.515 1.00 58.81 106 PRO A N 1
ATOM 889 C CA . PRO A 1 106 ? -1.006 24.185 50.926 1.00 58.81 106 PRO A CA 1
ATOM 890 C C . PRO A 1 106 ? -2.182 24.958 50.336 1.00 58.81 106 PRO A C 1
ATOM 892 O O . PRO A 1 106 ? -2.320 26.160 50.548 1.00 58.81 106 PRO A O 1
ATOM 895 N N . ILE A 1 107 ? -2.961 24.291 49.491 1.00 60.34 107 ILE A N 1
ATOM 896 C CA . ILE A 1 107 ? -4.227 24.834 49.023 1.00 60.34 107 ILE A CA 1
ATOM 897 C C . ILE A 1 107 ? -5.087 24.889 50.283 1.00 60.34 107 ILE A C 1
ATOM 899 O O . ILE A 1 107 ? -5.661 23.877 50.677 1.00 60.34 107 ILE A O 1
ATOM 903 N N . GLU A 1 108 ? -5.097 26.032 50.963 1.00 61.28 108 GLU A N 1
ATOM 904 C CA . GLU A 1 108 ? -6.160 26.376 51.893 1.00 61.28 108 GLU A CA 1
ATOM 905 C C . GLU A 1 108 ? -7.412 26.457 51.024 1.00 61.28 108 GLU A C 1
ATOM 907 O O . GLU A 1 108 ? -7.635 27.432 50.303 1.00 61.28 108 GLU A O 1
ATOM 912 N N . LEU A 1 109 ? -8.158 25.348 50.966 1.00 62.38 109 LEU A N 1
ATOM 913 C CA . LEU A 1 109 ? -9.491 25.392 50.396 1.00 62.38 109 LEU A CA 1
ATOM 914 C C . LEU A 1 109 ? -10.254 26.434 51.219 1.00 62.38 109 LEU A C 1
ATOM 916 O O . LEU A 1 109 ? -10.237 26.325 52.447 1.00 62.38 109 LEU A O 1
ATOM 920 N N . PRO A 1 110 ? -10.888 27.436 50.591 1.00 65.25 110 PRO A N 1
ATOM 921 C CA . PRO A 1 110 ? -11.790 28.309 51.320 1.00 65.25 110 PRO A CA 1
ATOM 922 C C . PRO A 1 110 ? -12.817 27.422 52.032 1.00 65.25 110 PRO A C 1
ATOM 924 O O . PRO A 1 110 ? -13.489 26.611 51.396 1.00 65.25 110 PRO A O 1
ATOM 927 N N . GLU A 1 111 ? -12.864 27.530 53.362 1.00 64.31 111 GLU A N 1
ATOM 928 C CA . GLU A 1 111 ? -13.705 26.702 54.240 1.00 64.31 111 GLU A CA 1
ATOM 929 C C . GLU A 1 111 ? -15.194 26.836 53.890 1.00 64.31 111 GLU A C 1
ATOM 931 O O . GLU A 1 111 ? -15.981 25.913 54.085 1.00 64.31 111 GLU A O 1
ATOM 936 N N . PHE A 1 112 ? -15.554 27.963 53.280 1.00 62.41 112 PHE A N 1
ATOM 937 C CA . PHE A 1 112 ? -16.890 28.253 52.802 1.00 62.41 112 PHE A CA 1
ATOM 938 C C . PHE A 1 112 ? -16.923 28.185 51.278 1.00 62.41 112 PHE A C 1
ATOM 940 O O . PHE A 1 112 ? -16.269 28.963 50.576 1.00 62.41 112 PHE A O 1
ATOM 947 N N . LEU A 1 113 ? -17.719 27.245 50.765 1.00 66.44 113 LEU A N 1
ATOM 948 C CA . LEU A 1 113 ? -18.245 27.349 49.412 1.00 66.44 113 LEU A CA 1
ATOM 949 C C . LEU A 1 113 ? -19.077 28.646 49.350 1.00 66.44 113 LEU A C 1
ATOM 951 O O . LEU A 1 113 ? -19.865 28.872 50.263 1.00 66.44 113 LEU A O 1
ATOM 955 N N . PRO A 1 114 ? -18.926 29.504 48.327 1.00 71.56 114 PRO A N 1
ATOM 956 C CA . PRO A 1 114 ? -19.805 30.656 48.166 1.00 71.56 114 PRO A CA 1
ATOM 957 C C . PRO A 1 114 ? -21.271 30.201 48.109 1.00 71.56 114 PRO A C 1
ATOM 959 O O . PRO A 1 114 ? -21.625 29.407 47.236 1.00 71.56 114 PRO A O 1
ATOM 962 N N . ASP A 1 115 ? -22.119 30.720 49.001 1.00 65.56 115 ASP A N 1
ATOM 963 C CA . ASP A 1 115 ? -23.561 30.407 49.044 1.00 65.56 115 ASP A CA 1
ATOM 964 C C . ASP A 1 115 ? -24.287 30.768 47.728 1.00 65.56 115 ASP A C 1
ATOM 966 O O . ASP A 1 115 ? -25.362 30.255 47.424 1.00 65.56 115 ASP A O 1
ATOM 970 N N . ASP A 1 116 ? -23.657 31.587 46.882 1.00 60.41 116 ASP A N 1
ATOM 971 C CA . ASP A 1 116 ? -24.170 32.005 45.578 1.00 60.41 116 ASP A CA 1
ATOM 972 C C . ASP A 1 116 ? -23.985 30.973 44.450 1.00 60.41 116 ASP A C 1
ATOM 974 O O . ASP A 1 116 ? -24.373 31.247 43.316 1.00 60.41 116 ASP A O 1
ATOM 978 N N . ILE A 1 117 ? -23.432 29.777 44.691 1.00 66.44 117 ILE A N 1
ATOM 979 C CA . ILE A 1 117 ? -23.269 28.765 43.623 1.00 66.44 117 ILE A CA 1
ATOM 980 C C . ILE A 1 117 ? -24.621 28.346 43.031 1.00 66.44 117 ILE A C 1
ATOM 982 O O . ILE A 1 117 ? -24.737 28.204 41.813 1.00 66.44 117 ILE A O 1
ATOM 986 N N . GLU A 1 118 ? -25.662 28.210 43.855 1.00 66.19 118 GLU A N 1
ATOM 987 C CA . GLU A 1 118 ? -27.011 27.912 43.358 1.00 66.19 118 GLU A CA 1
ATOM 988 C C . GLU A 1 118 ? -27.592 29.066 42.531 1.00 66.19 118 GLU A C 1
ATOM 990 O O . GLU A 1 118 ? -28.328 28.829 41.572 1.00 66.19 118 GLU A O 1
ATOM 995 N N . SER A 1 119 ? -27.234 30.306 42.871 1.00 69.44 119 SER A N 1
ATOM 996 C CA . SER A 1 119 ? -27.632 31.508 42.133 1.00 69.44 119 SER A CA 1
ATOM 997 C C . SER A 1 119 ? -26.908 31.595 40.784 1.00 69.44 119 SER A C 1
ATOM 999 O O . SER A 1 119 ? -27.544 31.822 39.758 1.00 69.44 119 SER A O 1
ATOM 1001 N N . ILE A 1 120 ? -25.604 31.293 40.754 1.00 69.75 120 ILE A N 1
ATOM 1002 C CA . ILE A 1 120 ? -24.771 31.274 39.541 1.00 69.75 120 ILE A CA 1
ATOM 1003 C C . ILE A 1 120 ? -25.213 30.154 38.588 1.00 69.75 120 ILE A C 1
ATOM 1005 O O . ILE A 1 120 ? -25.325 30.387 37.384 1.00 69.75 120 ILE A O 1
ATOM 1009 N N . MET A 1 121 ? -25.517 28.955 39.102 1.00 65.75 121 MET A N 1
ATOM 1010 C CA . MET A 1 121 ? -26.016 27.849 38.274 1.00 65.75 121 MET A CA 1
ATOM 1011 C C . MET A 1 121 ? -27.411 28.139 37.704 1.00 65.75 121 MET A C 1
ATOM 1013 O O . MET A 1 121 ? -27.649 27.867 36.530 1.00 65.75 121 MET A O 1
ATOM 1017 N N . LYS A 1 122 ? -28.314 28.753 38.484 1.00 66.31 122 LYS A N 1
ATOM 1018 C CA . LYS A 1 122 ? -29.650 29.156 38.004 1.00 66.31 122 LYS A CA 1
ATOM 1019 C C . LYS A 1 122 ? -29.609 30.345 37.037 1.00 66.31 122 LYS A C 1
ATOM 1021 O O . LYS A 1 122 ? -30.406 30.388 36.100 1.00 66.31 122 LYS A O 1
ATOM 1026 N N . GLN A 1 123 ? -28.679 31.288 37.210 1.00 60.25 123 GLN A N 1
ATOM 1027 C CA . GLN A 1 123 ? -28.460 32.373 36.246 1.00 60.25 123 GLN A CA 1
ATOM 1028 C C . GLN A 1 123 ? -27.938 31.845 34.907 1.00 60.25 123 GLN A C 1
ATOM 1030 O O . GLN A 1 123 ? -28.425 32.280 33.870 1.00 60.25 123 GLN A O 1
ATOM 1035 N N . GLN A 1 124 ? -27.036 30.855 34.903 1.00 55.75 124 GLN A N 1
ATOM 1036 C CA . GLN A 1 124 ? -26.561 30.233 33.658 1.00 55.75 124 GLN A CA 1
ATOM 1037 C C . GLN A 1 124 ? -27.659 29.502 32.868 1.00 55.75 124 GLN A C 1
ATOM 1039 O O . GLN A 1 124 ? -27.518 29.344 31.656 1.00 55.75 124 GLN A O 1
ATOM 1044 N N . GLU A 1 125 ? -28.740 29.062 33.519 1.00 55.19 125 GLU A N 1
ATOM 1045 C CA . GLU A 1 125 ? -29.878 28.426 32.842 1.00 55.19 125 GLU A CA 1
ATOM 1046 C C . GLU A 1 125 ? -30.908 29.430 32.299 1.00 55.19 125 GLU A C 1
ATOM 1048 O O . GLU A 1 125 ? -31.642 29.092 31.371 1.00 55.19 125 GLU A O 1
ATOM 1053 N N . SER A 1 126 ? -30.974 30.649 32.848 1.00 56.16 126 SER A N 1
ATOM 1054 C CA . SER A 1 126 ? -32.053 31.607 32.551 1.00 56.16 126 SER A CA 1
ATOM 1055 C C . SER A 1 126 ? -31.630 32.810 31.711 1.00 56.16 126 SER A C 1
ATOM 1057 O O . SER A 1 126 ? -32.429 33.292 30.917 1.00 56.16 126 SER A O 1
ATOM 1059 N N . ASP A 1 127 ? -30.370 33.224 31.785 1.00 53.91 127 ASP A N 1
ATOM 1060 C CA . ASP A 1 127 ? -29.795 34.242 30.917 1.00 53.91 127 ASP A CA 1
ATOM 1061 C C . ASP A 1 127 ? -28.354 33.828 30.656 1.00 53.91 127 ASP A C 1
ATOM 1063 O O . ASP A 1 127 ? -27.511 33.999 31.520 1.00 53.91 127 ASP A O 1
ATOM 1067 N N . VAL A 1 128 ? -28.075 33.194 29.517 1.00 48.97 128 VAL A N 1
ATOM 1068 C CA . VAL A 1 128 ? -27.171 33.704 28.479 1.00 48.97 128 VAL A CA 1
ATOM 1069 C C . VAL A 1 128 ? -27.110 32.655 27.359 1.00 48.97 128 VAL A C 1
ATOM 1071 O O . VAL A 1 128 ? -26.740 31.498 27.557 1.00 48.97 128 VAL A O 1
ATOM 1074 N N . VAL A 1 129 ? -27.349 33.100 26.126 1.00 51.78 129 VAL A N 1
ATOM 1075 C CA . VAL A 1 129 ? -26.790 32.499 24.906 1.00 51.78 129 VAL A CA 1
ATOM 1076 C C . VAL A 1 129 ? -25.258 32.674 24.943 1.00 51.78 129 VAL A C 1
ATOM 1078 O O . VAL A 1 129 ? -24.680 33.390 24.132 1.00 51.78 129 VAL A O 1
ATOM 1081 N N . VAL A 1 130 ? -24.564 32.120 25.948 1.00 49.22 130 VAL A N 1
ATOM 1082 C CA . VAL A 1 130 ? -23.101 32.037 25.925 1.00 49.22 130 VAL A CA 1
ATOM 1083 C C . VAL A 1 130 ? -22.821 30.812 25.091 1.00 49.22 130 VAL A C 1
ATOM 1085 O O . VAL A 1 130 ? -23.192 29.696 25.450 1.00 49.2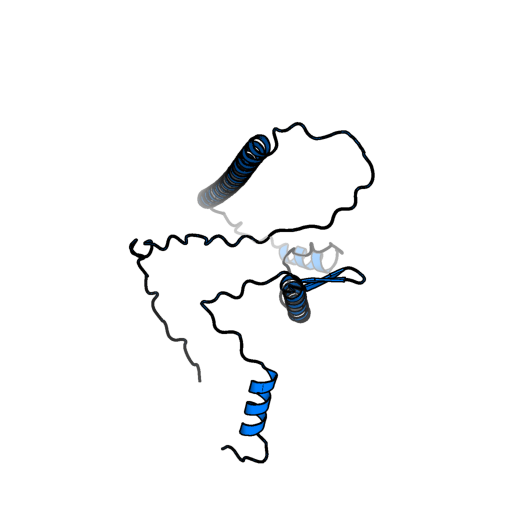2 130 VAL A O 1
ATOM 1088 N N . SER A 1 131 ? -22.150 31.033 23.965 1.00 56.56 131 SER A N 1
ATOM 1089 C CA . SER A 1 131 ? -21.474 29.991 23.212 1.00 56.56 131 SER A CA 1
ATOM 1090 C C . SER A 1 131 ? -20.675 29.123 24.183 1.00 56.56 131 SER A C 1
ATOM 1092 O O . SER A 1 131 ? -19.586 29.507 24.615 1.00 56.56 131 SER A O 1
ATOM 1094 N N . VAL A 1 132 ? -21.220 27.963 24.548 1.00 57.28 132 VAL A N 1
ATOM 1095 C CA . VAL A 1 132 ? -20.480 26.929 25.263 1.00 57.28 132 VAL A CA 1
ATOM 1096 C C . VAL A 1 132 ? -19.219 26.710 24.431 1.00 57.28 132 VAL A C 1
ATOM 1098 O O . VAL A 1 132 ? -19.353 26.341 23.257 1.00 57.28 132 VAL A O 1
ATOM 1101 N N . PRO A 1 133 ? -18.006 26.997 24.942 1.00 57.62 133 PRO A N 1
ATOM 1102 C CA . PRO A 1 133 ? -16.803 26.728 24.183 1.00 57.62 133 PRO A CA 1
ATOM 1103 C C . PRO A 1 133 ? -16.810 25.227 23.945 1.00 57.62 133 PRO A C 1
ATOM 1105 O O . PRO A 1 133 ? -16.657 24.449 24.887 1.00 57.62 133 PRO A O 1
ATOM 1108 N N . GLN A 1 134 ? -17.080 24.820 22.701 1.00 58.44 134 GLN A N 1
ATOM 1109 C CA . GLN A 1 134 ? -17.120 23.413 22.356 1.00 58.44 134 GLN A CA 1
ATOM 1110 C C . GLN A 1 134 ? -15.794 22.822 22.801 1.00 58.44 134 GLN A C 1
ATOM 1112 O O . GLN A 1 134 ? -14.720 23.217 22.335 1.00 58.44 134 GLN A O 1
ATOM 1117 N N . SER A 1 135 ? -15.871 21.931 23.785 1.00 59.44 135 SER A N 1
ATOM 1118 C CA . SER A 1 135 ? -14.713 21.227 24.289 1.00 59.44 135 SER A CA 1
ATOM 1119 C C . SER A 1 135 ? -14.027 20.613 23.071 1.00 59.44 135 SER A C 1
ATOM 1121 O O . SER A 1 135 ? -14.657 19.835 22.356 1.00 59.44 135 SER A O 1
ATOM 1123 N N . LYS A 1 136 ? -12.755 20.943 22.816 1.00 65.00 136 LYS A N 1
ATOM 1124 C CA . LYS A 1 136 ? -11.957 20.403 21.690 1.00 65.00 136 LYS A CA 1
ATOM 1125 C C . LYS A 1 136 ? -11.659 18.900 21.836 1.00 65.00 136 LYS A C 1
ATOM 1127 O O . LYS A 1 136 ? -10.676 18.390 21.308 1.00 65.00 136 LYS A O 1
ATOM 1132 N N . HIS A 1 137 ? -12.465 18.197 22.618 1.00 64.62 137 HIS A N 1
ATOM 1133 C CA . HIS A 1 137 ? -12.418 16.766 22.785 1.00 64.62 137 HIS A CA 1
ATOM 1134 C C . HIS A 1 137 ? -13.239 16.169 21.650 1.00 64.62 137 HIS A C 1
ATOM 1136 O O . HIS A 1 137 ? -14.462 16.285 21.620 1.00 64.62 137 HIS A O 1
ATOM 1142 N N . ILE A 1 138 ? -12.541 15.556 20.698 1.00 64.56 138 ILE A N 1
ATOM 1143 C CA . ILE A 1 138 ? -13.148 14.735 19.654 1.00 64.56 138 ILE A CA 1
ATOM 1144 C C . ILE A 1 138 ? -13.947 13.638 20.366 1.00 64.56 138 ILE A C 1
ATOM 1146 O O . ILE A 1 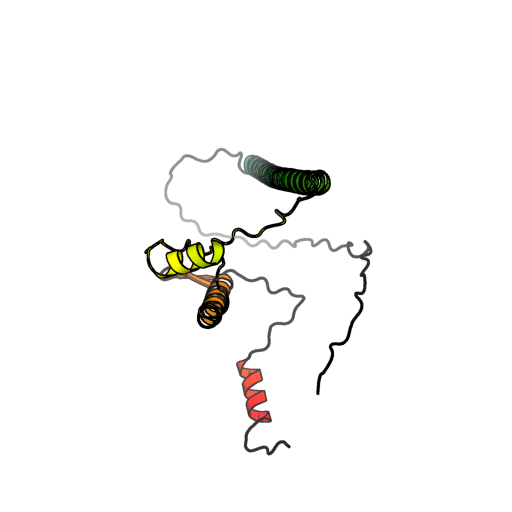138 ? -13.361 12.745 20.983 1.00 64.56 138 ILE A O 1
ATOM 1150 N N . ARG A 1 139 ? -15.280 13.717 20.319 1.00 60.47 139 ARG A N 1
ATOM 1151 C CA . ARG A 1 139 ? -16.148 12.613 20.734 1.00 60.47 139 ARG A CA 1
ATOM 1152 C C . ARG A 1 139 ? -15.967 11.499 19.703 1.00 60.47 139 ARG A C 1
ATOM 1154 O O . ARG A 1 139 ? -16.398 11.621 18.566 1.00 60.47 139 ARG A O 1
ATOM 1161 N N . LEU A 1 140 ? -15.246 10.450 20.087 1.00 61.34 140 LEU A N 1
ATOM 1162 C CA . LEU A 1 140 ? -14.852 9.336 19.214 1.00 61.34 140 LEU A CA 1
ATOM 1163 C C . LEU A 1 140 ? -15.968 8.304 18.970 1.00 61.34 140 LEU A C 1
ATOM 1165 O O . LEU A 1 140 ? -15.737 7.349 18.229 1.00 61.34 140 LEU A O 1
ATOM 1169 N N . ASP A 1 141 ? -17.140 8.448 19.595 1.00 59.72 141 ASP A N 1
ATOM 1170 C CA . ASP A 1 141 ? -18.008 7.287 19.822 1.00 59.72 141 ASP A CA 1
ATOM 1171 C C . ASP A 1 141 ? -19.141 7.044 18.815 1.00 59.72 141 ASP A C 1
ATOM 1173 O O . ASP A 1 141 ? -19.577 5.892 18.711 1.00 59.72 141 ASP A O 1
ATOM 1177 N N . GLU A 1 142 ? -19.566 8.022 18.004 1.00 56.88 142 GLU A N 1
ATOM 1178 C CA . GLU A 1 142 ? -20.748 7.818 17.138 1.00 56.88 142 GLU A CA 1
ATOM 1179 C C . GLU A 1 142 ? -20.497 8.029 15.634 1.00 56.88 142 GLU A C 1
ATOM 1181 O O . GLU A 1 142 ? -20.820 7.130 14.855 1.00 56.88 142 GLU A O 1
ATOM 1186 N N . ASP A 1 143 ? -19.781 9.072 15.206 1.00 55.06 143 ASP A N 1
ATOM 1187 C CA . ASP A 1 143 ? -19.534 9.304 13.765 1.00 55.06 143 ASP A CA 1
ATOM 1188 C C . ASP A 1 143 ? -18.392 8.443 13.185 1.00 55.06 143 ASP A C 1
ATOM 1190 O O . ASP A 1 143 ? -18.351 8.107 12.001 1.00 55.06 143 ASP A O 1
ATOM 1194 N N . ALA A 1 144 ? -17.471 7.972 14.031 1.00 57.78 144 ALA A N 1
ATOM 1195 C CA . ALA A 1 144 ? -16.255 7.299 13.573 1.00 57.78 144 ALA A CA 1
ATOM 1196 C C . ALA A 1 144 ? -16.472 5.865 13.041 1.00 57.78 144 ALA A C 1
ATOM 1198 O O . ALA A 1 144 ? -15.581 5.307 12.394 1.00 57.78 144 ALA A O 1
ATOM 1199 N N . LYS A 1 145 ? -17.607 5.208 13.323 1.00 58.28 145 LYS A N 1
ATOM 1200 C CA . LYS A 1 145 ? -17.815 3.790 12.948 1.00 58.28 145 LYS A CA 1
ATOM 1201 C C . LYS A 1 145 ? -18.215 3.606 11.484 1.00 58.28 145 LYS A C 1
ATOM 1203 O O . LYS A 1 145 ? -17.732 2.654 10.862 1.00 58.28 145 LYS A O 1
ATOM 1208 N N . ALA A 1 146 ? -19.053 4.490 10.941 1.00 59.91 146 ALA A N 1
ATOM 1209 C CA . ALA A 1 146 ? -19.390 4.492 9.516 1.00 59.91 146 ALA A CA 1
ATOM 1210 C C . ALA A 1 146 ? -18.155 4.872 8.682 1.00 59.91 146 ALA A C 1
ATOM 1212 O O . ALA A 1 146 ? -17.787 4.159 7.743 1.00 59.91 146 ALA A O 1
ATOM 1213 N N . ASP A 1 147 ? -17.418 5.883 9.143 1.00 70.06 147 ASP A N 1
ATOM 1214 C CA . ASP A 1 147 ? -16.209 6.365 8.482 1.00 70.06 147 ASP A CA 1
ATOM 1215 C C . ASP A 1 147 ? -15.065 5.355 8.531 1.00 70.06 147 ASP A C 1
ATOM 1217 O O . ASP A 1 147 ? -14.309 5.221 7.574 1.00 70.06 147 ASP A O 1
ATOM 1221 N N . ARG A 1 148 ? -14.929 4.559 9.599 1.00 80.38 148 ARG A N 1
ATOM 1222 C CA . ARG A 1 148 ? -13.804 3.618 9.719 1.00 80.38 148 ARG A CA 1
ATOM 1223 C C . ARG A 1 148 ? -13.770 2.578 8.603 1.00 80.38 148 ARG A C 1
ATOM 1225 O O . ARG A 1 148 ? -12.679 2.236 8.143 1.00 80.38 148 ARG A O 1
ATOM 1232 N N . LYS A 1 149 ? -14.924 2.056 8.171 1.00 87.56 149 LYS A N 1
ATOM 1233 C CA . LYS A 1 149 ? -14.978 1.099 7.051 1.00 87.56 149 LYS A CA 1
ATOM 1234 C C . LYS A 1 149 ? -14.600 1.780 5.737 1.00 87.56 149 LYS A C 1
ATOM 1236 O O . LYS A 1 149 ? -13.747 1.247 5.031 1.00 87.56 149 LYS A O 1
ATOM 1241 N N . ALA A 1 150 ? -15.147 2.965 5.471 1.00 88.50 150 ALA A N 1
ATOM 1242 C CA . ALA A 1 150 ? -14.826 3.752 4.282 1.00 88.50 150 ALA A CA 1
ATOM 1243 C C . ALA A 1 150 ? -13.334 4.134 4.232 1.00 88.50 150 ALA A C 1
ATOM 1245 O O . ALA A 1 150 ? -12.669 3.919 3.222 1.00 88.50 150 ALA A O 1
ATOM 1246 N N . ILE A 1 151 ? -12.763 4.574 5.355 1.00 88.69 151 ILE A N 1
ATOM 1247 C CA . ILE A 1 151 ? -11.337 4.899 5.496 1.00 88.69 151 ILE A CA 1
ATOM 1248 C C . ILE A 1 151 ? -10.462 3.661 5.253 1.00 88.69 151 ILE A C 1
ATOM 1250 O O . ILE A 1 151 ? -9.407 3.748 4.622 1.00 88.69 151 ILE A O 1
ATOM 1254 N N . LEU A 1 152 ? -10.853 2.493 5.772 1.00 92.25 152 LEU A N 1
ATOM 1255 C CA . LEU A 1 152 ? -10.111 1.249 5.548 1.00 92.25 152 LEU A CA 1
ATOM 1256 C C . LEU A 1 152 ? -10.176 0.806 4.086 1.00 92.25 152 LEU A C 1
ATOM 1258 O O . LEU A 1 152 ? -9.159 0.379 3.535 1.00 92.25 152 LEU A O 1
ATOM 1262 N N . GLU A 1 153 ? -11.340 0.927 3.455 1.00 93.62 153 GLU A N 1
ATOM 1263 C CA . GLU A 1 153 ? -11.514 0.628 2.038 1.00 93.62 153 GLU A CA 1
ATOM 1264 C C . GLU A 1 153 ? -10.694 1.578 1.162 1.00 93.62 153 GLU A C 1
ATOM 1266 O O . GLU A 1 153 ? -9.998 1.127 0.248 1.00 93.62 153 GLU A O 1
ATOM 1271 N N . GLU A 1 154 ? -10.674 2.870 1.486 1.00 93.38 154 GLU A N 1
ATOM 1272 C CA . GLU A 1 154 ? -9.868 3.852 0.774 1.00 93.38 154 GLU A CA 1
ATOM 1273 C C . GLU A 1 154 ? -8.370 3.547 0.909 1.00 93.38 154 GLU A C 1
ATOM 1275 O O . GLU A 1 154 ? -7.650 3.493 -0.091 1.00 93.38 154 GLU A O 1
ATOM 1280 N N . LYS A 1 155 ? -7.898 3.238 2.123 1.00 95.62 155 LYS A N 1
ATOM 1281 C CA . LYS A 1 155 ? -6.511 2.803 2.357 1.00 95.62 155 LYS A CA 1
ATOM 1282 C C . LYS A 1 155 ? -6.172 1.547 1.560 1.00 95.62 155 LYS A C 1
ATOM 1284 O O . LYS A 1 155 ? -5.091 1.453 0.976 1.00 95.62 155 LYS A O 1
ATOM 1289 N N . LEU A 1 156 ? -7.089 0.584 1.493 1.00 96.44 156 LEU A N 1
ATOM 1290 C CA . LEU A 1 156 ? -6.917 -0.635 0.707 1.00 96.44 156 LEU A CA 1
ATOM 1291 C C . LEU A 1 156 ? -6.857 -0.317 -0.795 1.00 96.44 156 LEU A C 1
ATOM 1293 O O . LEU A 1 156 ? -6.005 -0.865 -1.498 1.00 96.44 156 LEU A O 1
ATOM 1297 N N . ARG A 1 157 ? -7.695 0.604 -1.287 1.00 96.00 157 ARG A N 1
ATOM 1298 C CA . ARG A 1 157 ? -7.673 1.097 -2.673 1.00 96.00 157 ARG A CA 1
ATOM 1299 C C . ARG A 1 157 ? -6.337 1.759 -3.006 1.00 96.00 157 ARG A C 1
ATOM 1301 O O . ARG A 1 157 ? -5.727 1.407 -4.016 1.00 96.00 157 ARG A O 1
ATOM 1308 N N . GLN A 1 158 ? -5.848 2.642 -2.139 1.00 96.00 158 GLN A N 1
ATOM 1309 C CA . GLN A 1 158 ? -4.550 3.303 -2.293 1.00 96.00 158 GLN A CA 1
ATOM 1310 C C . GLN A 1 158 ? -3.397 2.286 -2.285 1.00 96.00 158 GLN A C 1
ATOM 1312 O O . GLN A 1 158 ? -2.514 2.337 -3.139 1.00 96.00 158 GLN A O 1
ATOM 1317 N N . LEU A 1 159 ? -3.416 1.301 -1.379 1.00 96.19 159 LEU A N 1
ATOM 1318 C CA . LEU A 1 159 ? -2.412 0.232 -1.351 1.00 96.19 159 LEU A CA 1
ATOM 1319 C C . LEU A 1 159 ? -2.445 -0.633 -2.614 1.00 96.19 159 LEU A C 1
ATOM 1321 O O . LEU A 1 159 ? -1.389 -1.001 -3.122 1.00 96.19 159 LEU A O 1
ATOM 1325 N N . LYS A 1 160 ? -3.634 -0.949 -3.143 1.00 95.75 160 LYS A N 1
ATOM 1326 C CA . LYS A 1 160 ? -3.769 -1.665 -4.419 1.00 95.75 160 LYS A CA 1
ATOM 1327 C C . LYS A 1 160 ? -3.161 -0.866 -5.564 1.00 95.75 160 LYS A C 1
ATOM 1329 O O . LYS A 1 160 ? -2.459 -1.457 -6.371 1.00 95.75 160 LYS A O 1
ATOM 1334 N N . GLN A 1 161 ? -3.399 0.444 -5.624 1.00 93.19 161 GLN A N 1
ATOM 1335 C CA . GLN A 1 161 ? -2.802 1.314 -6.641 1.00 93.19 161 GLN A CA 1
ATOM 1336 C C . GLN A 1 161 ? -1.274 1.338 -6.533 1.00 93.19 161 GLN A C 1
ATOM 1338 O O . GLN A 1 161 ? -0.607 1.111 -7.535 1.00 93.19 161 GLN A O 1
ATOM 1343 N N . LYS A 1 162 ? -0.724 1.498 -5.323 1.00 92.56 162 LYS A N 1
ATOM 1344 C CA . LYS A 1 162 ? 0.730 1.482 -5.079 1.00 92.56 162 LYS A CA 1
ATOM 1345 C C . LYS A 1 162 ? 1.396 0.145 -5.425 1.00 92.56 162 LYS A C 1
ATOM 1347 O O . LYS A 1 162 ? 2.563 0.126 -5.782 1.00 92.56 162 LYS A O 1
ATOM 1352 N N . LYS A 1 163 ? 0.672 -0.973 -5.306 1.00 92.25 163 LYS A N 1
ATOM 1353 C CA . LYS A 1 163 ? 1.174 -2.320 -5.630 1.00 92.25 163 LYS A CA 1
ATOM 1354 C C . LYS A 1 163 ? 1.049 -2.697 -7.111 1.00 92.25 163 LYS A C 1
ATOM 1356 O O . LYS A 1 163 ? 1.506 -3.777 -7.479 1.00 92.25 163 LYS A O 1
ATOM 1361 N N . LYS A 1 164 ? 0.403 -1.880 -7.954 1.00 92.75 164 LYS A N 1
ATOM 1362 C CA . LYS A 1 164 ? 0.319 -2.156 -9.395 1.00 92.75 164 LYS A CA 1
ATOM 1363 C C . LYS A 1 164 ? 1.694 -1.955 -10.025 1.00 92.75 164 LYS A C 1
ATOM 1365 O O . LYS A 1 164 ? 2.250 -0.868 -9.955 1.00 92.75 164 LYS A O 1
ATOM 1370 N N . THR A 1 165 ? 2.207 -2.997 -10.665 1.00 91.19 165 THR A N 1
ATOM 1371 C CA . THR A 1 165 ? 3.487 -2.978 -11.389 1.00 91.19 165 THR A CA 1
ATOM 1372 C C . THR A 1 165 ? 3.346 -2.533 -12.843 1.00 91.19 165 THR A C 1
ATOM 1374 O O . THR A 1 165 ? 4.348 -2.226 -13.482 1.00 91.19 165 THR A O 1
ATOM 1377 N N . ALA A 1 166 ? 2.114 -2.494 -13.362 1.00 93.00 166 ALA A N 1
ATOM 1378 C CA . ALA A 1 166 ? 1.796 -2.068 -14.717 1.00 93.00 166 ALA A CA 1
ATOM 1379 C C . ALA A 1 166 ? 0.852 -0.858 -14.705 1.00 93.00 166 ALA A C 1
ATOM 1381 O O . ALA A 1 166 ? -0.153 -0.841 -13.983 1.00 93.00 166 ALA A O 1
ATOM 1382 N N . VAL A 1 167 ? 1.169 0.146 -15.523 1.00 94.25 167 VAL A N 1
ATOM 1383 C CA . VAL A 1 167 ? 0.404 1.387 -15.671 1.00 94.25 167 VAL A CA 1
ATOM 1384 C C . VAL A 1 167 ? 0.186 1.671 -17.1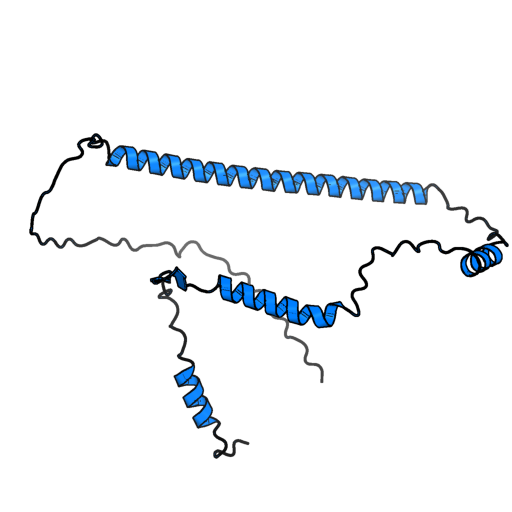54 1.00 94.25 167 VAL A C 1
ATOM 1386 O O . VAL A 1 167 ? 1.122 1.659 -17.948 1.00 94.25 167 VAL A O 1
ATOM 1389 N N . LYS A 1 168 ? -1.062 1.960 -17.531 1.00 95.81 168 LYS A N 1
ATOM 1390 C CA . LYS A 1 168 ? -1.404 2.415 -18.882 1.00 95.81 168 LYS A CA 1
ATOM 1391 C C . LYS A 1 168 ? -1.049 3.897 -19.026 1.00 95.81 168 LYS A C 1
ATOM 1393 O O . LYS A 1 168 ? -1.522 4.714 -18.235 1.00 95.81 168 LYS A O 1
ATOM 1398 N N . LYS A 1 169 ? -0.234 4.240 -20.019 1.00 94.38 169 LYS A N 1
ATOM 1399 C CA . LYS A 1 169 ? 0.167 5.607 -20.369 1.00 94.38 169 LYS A CA 1
ATOM 1400 C C . LYS A 1 169 ? -0.289 5.882 -21.803 1.00 94.38 169 LYS A C 1
ATOM 1402 O O . LYS A 1 169 ? 0.443 5.657 -22.758 1.00 94.38 169 LYS A O 1
ATOM 1407 N N . GLY A 1 170 ? -1.549 6.300 -21.943 1.00 94.81 170 GLY A N 1
ATOM 1408 C CA . GLY A 1 170 ? -2.176 6.508 -23.250 1.00 94.81 170 GLY A CA 1
ATOM 1409 C C . GLY A 1 170 ? -2.359 5.184 -24.011 1.00 94.81 170 GLY A C 1
ATOM 1410 O O . GLY A 1 170 ? -2.994 4.277 -23.462 1.00 94.81 170 GLY A O 1
ATOM 1411 N N . PRO A 1 171 ? -1.843 5.048 -25.246 1.00 96.56 171 PRO A N 1
ATOM 1412 C CA . PRO A 1 171 ? -1.957 3.812 -26.019 1.00 96.56 171 PRO A CA 1
ATOM 1413 C C . PRO A 1 171 ? -1.063 2.678 -25.489 1.00 96.56 171 PRO A C 1
ATOM 1415 O O . PRO A 1 171 ? -1.370 1.512 -25.722 1.00 96.56 171 PRO A O 1
ATOM 1418 N N . VAL A 1 172 ? -0.004 2.995 -24.736 1.00 96.56 172 VAL A N 1
ATOM 1419 C CA . VAL A 1 172 ? 1.007 2.018 -24.302 1.00 96.56 172 VAL A CA 1
ATOM 1420 C C . VAL A 1 172 ? 0.775 1.561 -22.857 1.00 96.56 172 VAL A C 1
ATOM 1422 O O . VAL A 1 172 ? 0.313 2.320 -21.999 1.00 96.56 172 VAL A O 1
ATOM 1425 N N . PHE A 1 173 ? 1.120 0.305 -22.569 1.00 96.06 173 PHE A N 1
ATOM 1426 C CA . PHE A 1 173 ? 1.216 -0.232 -21.212 1.00 96.06 173 PHE A CA 1
ATOM 1427 C C . PHE A 1 173 ? 2.680 -0.339 -20.794 1.00 96.06 173 PHE A C 1
ATOM 1429 O O . PHE A 1 173 ? 3.460 -1.036 -21.432 1.00 96.06 173 PHE A O 1
ATOM 1436 N N . VAL A 1 174 ? 3.039 0.330 -19.700 1.00 95.38 174 VAL A N 1
ATOM 1437 C CA . VAL A 1 174 ? 4.382 0.266 -19.114 1.00 95.38 174 VAL A CA 1
ATOM 1438 C C . VAL A 1 174 ? 4.331 -0.671 -17.916 1.00 95.38 174 VAL A C 1
ATOM 1440 O O . VAL A 1 174 ? 3.540 -0.447 -16.996 1.00 95.38 174 VAL A O 1
ATOM 1443 N N . GLN A 1 175 ? 5.154 -1.718 -17.917 1.00 94.44 175 GLN A N 1
ATOM 1444 C CA . GLN A 1 175 ? 5.245 -2.691 -16.829 1.00 94.44 175 GLN A CA 1
ATOM 1445 C C . GLN A 1 175 ? 6.685 -2.810 -16.335 1.00 94.44 175 GLN A C 1
ATOM 1447 O O . GLN A 1 175 ? 7.606 -2.996 -17.121 1.00 94.44 175 GLN A O 1
ATOM 1452 N N . VAL A 1 176 ? 6.863 -2.756 -15.015 1.00 92.44 176 VAL A N 1
ATOM 1453 C CA . VAL A 1 176 ? 8.161 -3.010 -14.383 1.00 92.44 176 VAL A CA 1
ATOM 1454 C C . VAL A 1 176 ? 8.442 -4.513 -14.403 1.00 92.44 176 VAL A C 1
ATOM 1456 O O . VAL A 1 176 ? 7.619 -5.305 -13.927 1.00 92.44 176 VAL A O 1
ATOM 1459 N N . GLN A 1 177 ? 9.600 -4.908 -14.936 1.00 90.19 177 GLN A N 1
ATOM 1460 C CA . GLN A 1 177 ? 10.070 -6.290 -14.875 1.00 90.19 177 GLN A CA 1
ATOM 1461 C C . GLN A 1 177 ? 10.375 -6.651 -13.418 1.00 90.19 177 GLN A C 1
ATOM 1463 O O . GLN A 1 177 ? 11.212 -6.035 -12.761 1.00 90.19 177 GLN A O 1
ATOM 1468 N N . ALA A 1 178 ? 9.641 -7.623 -12.882 1.00 83.44 178 ALA A N 1
ATOM 1469 C CA . ALA A 1 178 ? 9.878 -8.125 -11.540 1.00 83.44 178 ALA A CA 1
ATOM 1470 C C . ALA A 1 178 ? 10.829 -9.318 -11.629 1.00 83.44 178 ALA A C 1
ATOM 1472 O O . ALA A 1 178 ? 10.454 -10.361 -12.166 1.00 83.44 178 ALA A O 1
ATOM 1473 N N . ASN A 1 179 ? 12.025 -9.188 -11.058 1.00 80.81 179 ASN A N 1
ATOM 1474 C CA . ASN A 1 179 ? 12.928 -1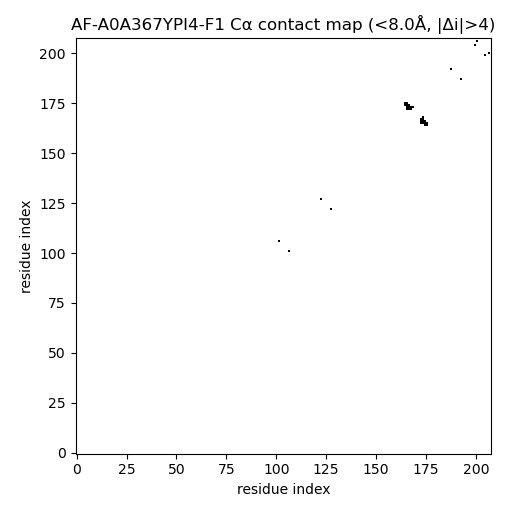0.320 -10.892 1.00 80.81 179 ASN A CA 1
ATOM 1475 C C . ASN A 1 179 ? 12.296 -11.287 -9.886 1.00 80.81 179 ASN A C 1
ATOM 1477 O O . ASN A 1 179 ? 12.279 -11.039 -8.678 1.00 80.81 179 ASN A O 1
ATOM 1481 N N . SER A 1 180 ? 11.710 -12.378 -10.380 1.00 77.19 180 SER A N 1
ATOM 1482 C CA . SER A 1 180 ? 11.224 -13.449 -9.520 1.00 77.19 180 SER A CA 1
ATOM 1483 C C . SER A 1 180 ? 12.425 -14.058 -8.806 1.00 77.19 180 SER A C 1
ATOM 1485 O O . SER A 1 180 ? 13.282 -14.669 -9.443 1.00 77.19 180 SER A O 1
ATOM 1487 N N . ASN A 1 181 ? 12.507 -13.867 -7.489 1.00 75.94 181 ASN A N 1
ATOM 1488 C CA . ASN A 1 181 ? 13.559 -14.456 -6.668 1.00 75.94 181 ASN A CA 1
ATOM 1489 C C . ASN A 1 181 ? 13.623 -15.968 -6.929 1.00 75.94 181 ASN A C 1
ATOM 1491 O O . ASN A 1 181 ? 12.704 -16.684 -6.536 1.00 75.94 181 ASN A O 1
ATOM 1495 N N . LYS A 1 182 ? 14.720 -16.457 -7.531 1.00 79.75 182 LYS A N 1
ATOM 1496 C CA . LYS A 1 182 ? 14.940 -17.886 -7.849 1.00 79.75 182 LYS A CA 1
ATOM 1497 C C . LYS A 1 182 ? 14.814 -18.808 -6.622 1.00 79.75 182 LYS A C 1
ATOM 1499 O O . LYS A 1 182 ? 14.594 -20.002 -6.758 1.00 79.75 182 LYS A O 1
ATOM 1504 N N . LYS A 1 183 ? 14.913 -18.235 -5.417 1.00 87.81 183 LYS A N 1
ATOM 1505 C CA . LYS A 1 183 ? 14.773 -18.913 -4.120 1.00 87.81 183 LYS A CA 1
ATOM 1506 C C . LYS A 1 183 ? 13.319 -19.251 -3.742 1.00 87.81 183 LYS A C 1
ATOM 1508 O O . LYS A 1 183 ? 13.111 -19.944 -2.752 1.00 87.81 183 LYS A O 1
ATOM 1513 N N . ILE A 1 184 ? 12.310 -18.740 -4.459 1.00 87.31 184 ILE A N 1
ATOM 1514 C CA . ILE A 1 184 ? 10.889 -18.934 -4.125 1.00 87.31 184 ILE A CA 1
ATOM 1515 C C . ILE A 1 184 ? 10.135 -19.474 -5.342 1.00 87.31 184 ILE A C 1
ATOM 1517 O O . ILE A 1 184 ? 10.195 -18.907 -6.430 1.00 87.31 184 ILE A O 1
ATOM 1521 N N . VAL A 1 185 ? 9.375 -20.550 -5.130 1.00 89.81 185 VAL A N 1
ATOM 1522 C CA . VAL A 1 185 ? 8.518 -21.158 -6.156 1.00 89.81 185 VAL A CA 1
ATOM 1523 C C . VAL A 1 185 ? 7.400 -20.183 -6.564 1.00 89.81 185 VAL A C 1
ATOM 1525 O O . VAL A 1 185 ? 6.836 -19.499 -5.699 1.00 89.81 185 VAL A O 1
ATOM 1528 N N . PRO A 1 186 ? 7.033 -20.118 -7.857 1.00 90.31 186 PRO A N 1
ATOM 1529 C CA . PRO A 1 186 ? 5.895 -19.333 -8.318 1.00 90.31 186 PRO A CA 1
ATOM 1530 C C . PRO A 1 186 ? 4.604 -19.639 -7.549 1.00 90.31 186 PRO A C 1
ATOM 1532 O O . PRO A 1 186 ? 4.354 -20.760 -7.100 1.00 90.31 186 PRO A O 1
ATOM 1535 N N . LYS A 1 187 ? 3.749 -18.623 -7.400 1.00 90.81 187 LYS A N 1
ATOM 1536 C CA . LYS A 1 187 ? 2.450 -18.793 -6.738 1.00 90.81 187 LYS A CA 1
ATOM 1537 C C . LYS A 1 187 ? 1.547 -19.697 -7.571 1.00 90.81 187 LYS A C 1
ATOM 1539 O O . LYS A 1 187 ? 1.514 -19.588 -8.792 1.00 90.81 187 LYS A O 1
ATOM 1544 N N . SER A 1 188 ? 0.764 -20.532 -6.895 1.00 94.31 188 SER A N 1
ATOM 1545 C CA . SER A 1 188 ? -0.184 -21.422 -7.558 1.00 94.31 188 SER A CA 1
ATOM 1546 C C . SER A 1 188 ? -1.291 -20.653 -8.283 1.00 94.31 188 SER A C 1
ATOM 1548 O O . SER A 1 188 ? -1.798 -19.627 -7.813 1.00 94.31 188 SER A O 1
ATOM 1550 N N . GLU A 1 189 ? -1.703 -21.175 -9.437 1.00 95.94 189 GLU A N 1
ATOM 1551 C CA . GLU A 1 189 ? -2.791 -20.594 -10.211 1.00 95.94 189 GLU A CA 1
ATOM 1552 C C . GLU A 1 189 ? -4.138 -20.796 -9.516 1.00 95.94 189 GLU A C 1
ATOM 1554 O O . GLU A 1 189 ? -4.637 -21.915 -9.351 1.00 95.94 189 GLU A O 1
ATOM 1559 N N . SER A 1 190 ? -4.781 -19.686 -9.150 1.00 96.19 190 SER A N 1
ATOM 1560 C CA . SER A 1 190 ? -6.035 -19.740 -8.396 1.00 96.19 190 SER A CA 1
ATOM 1561 C C . SER A 1 190 ? -7.166 -20.452 -9.144 1.00 96.19 190 SER A C 1
ATOM 1563 O O . SER A 1 190 ? -8.009 -21.066 -8.498 1.00 96.19 190 SER A O 1
ATOM 1565 N N . LYS A 1 191 ? -7.187 -20.416 -10.484 1.00 96.94 191 LYS A N 1
ATOM 1566 C CA . LYS A 1 191 ? -8.201 -21.099 -11.304 1.00 96.94 191 LYS A CA 1
ATOM 1567 C C . LYS A 1 191 ? -8.119 -22.617 -11.136 1.00 96.94 191 LYS A C 1
ATOM 1569 O O . LYS A 1 191 ? -9.140 -23.254 -10.890 1.00 96.94 191 LYS A O 1
ATOM 1574 N N . ILE A 1 192 ? -6.911 -23.175 -11.203 1.00 97.00 192 ILE A N 1
ATOM 1575 C CA . ILE A 1 192 ? -6.667 -24.615 -11.057 1.00 97.00 192 ILE A CA 1
ATOM 1576 C C . ILE A 1 192 ? -6.998 -25.057 -9.631 1.00 97.00 192 ILE A C 1
ATOM 1578 O O . ILE A 1 192 ? -7.778 -25.991 -9.436 1.00 97.00 192 ILE A O 1
ATOM 1582 N N . VAL A 1 193 ? -6.475 -24.340 -8.630 1.00 97.31 193 VAL A N 1
ATOM 1583 C CA . VAL A 1 193 ? -6.707 -24.669 -7.216 1.00 97.31 193 VAL A CA 1
ATOM 1584 C C . VAL A 1 193 ? -8.197 -24.608 -6.882 1.00 97.31 193 VAL A C 1
ATOM 1586 O O . VAL A 1 193 ? -8.716 -25.555 -6.299 1.00 97.31 193 VAL A O 1
ATOM 1589 N N . LYS A 1 194 ? -8.908 -23.554 -7.305 1.00 97.56 194 LYS A N 1
ATOM 1590 C CA . LYS A 1 194 ? -10.354 -23.410 -7.072 1.00 97.56 194 LYS A CA 1
ATOM 1591 C C . LYS A 1 194 ? -11.176 -24.462 -7.805 1.00 97.56 194 LYS A C 1
ATOM 1593 O O . LYS A 1 194 ? -12.162 -24.923 -7.248 1.00 97.56 194 LYS A O 1
ATOM 1598 N N . ASN A 1 195 ? -10.801 -24.854 -9.023 1.00 97.94 195 ASN A N 1
ATOM 1599 C CA . ASN A 1 195 ? -11.505 -25.916 -9.744 1.00 97.94 195 ASN A CA 1
ATOM 1600 C C . ASN A 1 195 ? -11.351 -27.265 -9.042 1.00 97.94 195 ASN A C 1
ATOM 1602 O O . ASN A 1 195 ? -12.349 -27.949 -8.817 1.00 97.94 195 ASN A O 1
ATOM 1606 N N . ARG A 1 196 ? -10.123 -27.610 -8.636 1.00 97.12 196 ARG A N 1
ATOM 1607 C CA . ARG A 1 196 ? -9.860 -28.804 -7.826 1.00 97.12 196 ARG A CA 1
ATOM 1608 C C . ARG A 1 196 ? -10.678 -28.767 -6.538 1.00 97.12 196 ARG A C 1
ATOM 1610 O O . ARG A 1 196 ? -11.341 -29.739 -6.196 1.00 97.12 196 ARG A O 1
ATOM 1617 N N . ASP A 1 197 ? -10.668 -27.630 -5.853 1.00 96.19 197 ASP A N 1
ATOM 1618 C CA . ASP A 1 197 ? -11.352 -27.464 -4.577 1.00 96.19 197 ASP A CA 1
ATOM 1619 C C . ASP A 1 197 ? -12.876 -27.559 -4.718 1.00 96.19 197 ASP A C 1
ATOM 1621 O O . ASP A 1 197 ? -13.524 -28.312 -3.995 1.00 96.19 197 ASP A O 1
ATOM 1625 N N . LYS A 1 198 ? -13.447 -26.891 -5.726 1.00 96.12 198 LYS A N 1
ATOM 1626 C CA . LYS A 1 198 ? -14.871 -26.962 -6.073 1.00 96.12 198 LYS A CA 1
ATOM 1627 C C . LYS A 1 198 ? -15.302 -28.382 -6.433 1.00 96.12 198 LYS A C 1
ATOM 1629 O O . LYS A 1 198 ? -16.416 -28.775 -6.102 1.00 96.12 198 LYS A O 1
ATOM 1634 N N . TRP A 1 199 ? -14.447 -29.143 -7.110 1.00 95.62 199 TRP A N 1
ATOM 1635 C CA . TRP A 1 199 ? -14.725 -30.535 -7.455 1.00 95.62 199 TRP A CA 1
ATOM 1636 C C . TRP A 1 199 ? -14.749 -31.440 -6.220 1.00 95.62 199 TRP A C 1
ATOM 1638 O O . TRP A 1 199 ? -15.673 -32.234 -6.060 1.00 95.62 199 TRP A O 1
ATOM 1648 N N . LEU A 1 200 ? -13.776 -31.281 -5.320 1.00 94.75 200 LEU A N 1
ATOM 1649 C CA . LEU A 1 200 ? -13.671 -32.054 -4.077 1.00 94.75 200 LEU A CA 1
ATOM 1650 C C . LEU A 1 200 ? -14.733 -31.675 -3.031 1.00 94.75 200 LEU A C 1
ATOM 1652 O O . LEU A 1 200 ? -15.094 -32.495 -2.186 1.00 94.75 200 LEU A O 1
ATOM 1656 N N . HIS A 1 201 ? -15.225 -30.436 -3.076 1.00 94.56 201 HIS A N 1
ATOM 1657 C CA . HIS A 1 201 ? -16.273 -29.902 -2.199 1.00 94.56 201 HIS A CA 1
ATOM 1658 C C . HIS A 1 201 ? -17.607 -29.725 -2.939 1.00 94.56 201 HIS A C 1
ATOM 1660 O O . HIS A 1 201 ? -18.427 -28.876 -2.582 1.00 94.56 201 HIS A O 1
ATOM 1666 N N . ARG A 1 202 ? -17.837 -30.498 -4.006 1.00 95.38 202 ARG A N 1
ATOM 1667 C CA . ARG A 1 202 ? -19.094 -30.433 -4.755 1.00 95.38 202 ARG A CA 1
ATOM 1668 C C . ARG A 1 202 ? -20.255 -30.928 -3.895 1.00 95.38 202 ARG A C 1
ATOM 1670 O O . ARG A 1 202 ? -20.121 -31.908 -3.171 1.00 95.38 202 ARG A O 1
ATOM 1677 N N . LYS A 1 203 ? -21.426 -30.309 -4.064 1.00 94.88 203 LYS A N 1
ATOM 1678 C CA . LYS A 1 203 ? -22.646 -30.630 -3.299 1.00 94.88 203 LYS A CA 1
ATOM 1679 C C . LYS A 1 203 ? -23.095 -32.092 -3.414 1.00 94.88 203 LYS A C 1
ATOM 1681 O O . LYS A 1 203 ? -23.748 -32.584 -2.511 1.00 94.88 203 LYS A O 1
ATOM 1686 N N . SER A 1 204 ? -22.769 -32.775 -4.517 1.00 94.19 204 SER A N 1
ATOM 1687 C CA . SER A 1 204 ? -23.130 -34.188 -4.715 1.00 94.19 204 SER A CA 1
ATOM 1688 C C . SER A 1 204 ? -22.318 -35.155 -3.854 1.00 94.19 204 SER A C 1
ATOM 1690 O O . SER A 1 204 ? -22.690 -36.314 -3.713 1.00 94.19 204 SER A O 1
ATOM 1692 N N . ILE A 1 205 ? -21.202 -34.698 -3.287 1.00 91.75 205 ILE A N 1
ATOM 1693 C CA . ILE A 1 205 ? -20.446 -35.437 -2.288 1.00 91.75 205 ILE A CA 1
ATOM 1694 C C . ILE A 1 205 ? -20.958 -34.975 -0.916 1.00 91.75 205 ILE A C 1
ATOM 1696 O O . ILE A 1 205 ? -20.693 -33.854 -0.486 1.00 91.75 205 ILE A O 1
ATOM 1700 N N . ASN A 1 206 ? -21.711 -35.841 -0.233 1.00 83.69 206 ASN A N 1
ATOM 1701 C CA . ASN A 1 206 ? -22.174 -35.614 1.139 1.00 83.69 206 ASN A CA 1
ATOM 1702 C C . ASN A 1 206 ? -20.999 -35.771 2.110 1.00 83.69 206 ASN A C 1
ATOM 1704 O O . ASN A 1 206 ? -20.827 -36.811 2.748 1.00 83.69 206 ASN A O 1
ATOM 1708 N N . ARG A 1 207 ? -20.149 -34.745 2.183 1.00 81.50 207 ARG A N 1
ATOM 1709 C CA . ARG A 1 207 ? -19.110 -34.666 3.212 1.00 81.50 207 ARG A CA 1
ATOM 1710 C C . ARG A 1 207 ? -19.776 -34.401 4.559 1.00 81.50 207 ARG A C 1
ATOM 1712 O O . ARG A 1 207 ? -20.535 -33.445 4.683 1.00 81.50 207 ARG A O 1
ATOM 1719 N N . LYS A 1 208 ? -19.519 -35.306 5.506 1.00 73.62 208 LYS A N 1
ATOM 1720 C CA . LYS A 1 208 ? -19.858 -35.148 6.923 1.00 73.62 208 LYS A CA 1
ATOM 1721 C C . LYS A 1 208 ? -18.999 -34.061 7.557 1.00 73.62 208 LYS A C 1
ATOM 1723 O O . LYS A 1 208 ? -17.835 -33.917 7.114 1.00 73.62 208 LYS A O 1
#

Foldseek 3Di:
DDDDDDDDDDDDDDDDPPPDDDDDDDDDDDDDDDDDDDDDDDDDPDDPPPVPVVVVVVVVVVVVVVVVVVVVVVVVVVVVVVVVVVVVVVVVVVVVVVVVVCVVDPPPPPPDDPPCPVVVVVCVVPDDPPPPPPDPDPPCPPPVPVVVVVVVVVVVVVVVVVPAQWDDDDPDIDGDDDDDDPVDDDDDDPVVVVVVVCVVPPPVPPDD

Mean predicted aligned error: 22.73 Å

Sequence (208 aa):
MVVTRSQSQPIRKKFTDDDFIDEEIVPREEAEEEESEEEEESDDDAPEEESTSRAKEDALVKEKQRQEEEADLERQRKERRRALDLRNKQQQEEKKKKKINLKKQPIELPEFLPDDIESIMKQQESDVVVSVPQSKHIRLDEDAKADRKAILEEKLRQLKQKKKTAVKKGPVFVQVQANSNKKIVPKSESKIVKNRDKWLHRKSINRK

pLDDT: mean 74.82, std 19.91, range [33.31, 97.94]

Secondary structure (DSSP, 8-state):
---PPP-PPPP-PPPPTTS------PPPP-------------------S-HHHHHHHHHHHHHHHHHHHHHHHHHHHHHHHHHHHHHHHHHHHHHHHHHHHHHHS-----SS--TTHHHHHHHHHHS--------S----SSTHHHHHHHHHHHHHHHHHHHT--EEEETTEEEE------TTSPPPPPHHHHHHHHHHHT-TTS---

Nearest PDB structures (foldseek):
  7d4i-assembly1_5B  TM=8.713E-01  e=7.614E-02  Saccharomyces cerevisiae S288C